Protein AF-A0A0K9UPZ6-F1 (afdb_monomer)

Solvent-accessible surface area (backbone atoms only — not comparable to full-atom values): 10693 Å² total; per-residue (Å²): 141,79,84,79,74,77,71,73,85,56,33,26,38,39,57,69,46,80,40,72,66,91,54,96,87,43,40,81,47,53,69,66,58,51,52,53,36,49,54,32,44,75,71,73,25,47,36,34,51,55,98,86,40,85,43,74,44,66,86,45,74,37,70,28,20,31,46,88,76,58,49,76,48,78,39,48,69,83,54,85,76,55,86,65,43,36,82,62,83,76,78,78,71,54,41,58,54,98,88,48,74,38,77,53,82,72,50,75,61,55,50,16,44,55,52,41,53,51,40,53,54,49,50,54,52,48,52,55,47,54,50,26,61,74,69,73,39,86,80,41,73,55,54,72,65,53,52,54,49,43,56,47,45,43,58,58,26,33,49,59,52,99,88,63,55,43,40,70,68,47,96,64,84,73,72,81,80,100

Mean predicted aligned error: 9.28 Å

Organism: NCBI:txid412614

Nearest PDB structures (foldseek):
  6rez-assembly1_D  TM=4.062E-01  e=3.946E+00  Dokdonia eikasta
  8jd0-assembly1_3  TM=2.405E-01  e=8.643E+00  Homo sapiens

Foldseek 3Di:
DDPPPPPPQWWWFAFQDTDSDDDPRIATDDPVLSVVQVVLVVVVWTWGDDPRDIDTARVDWAWWAQQAPQDIDIDGPPDDDDPRTGSDHADDQFHRDPHDTDHDDDDQQRVQVVLLVVLVVVLVVLVVLLVCVVVVHPPNPDDNVLSVVLNVQSDQQKDADPVRRIHGRDPDRRDRDD

Sequence (178 aa):
MNNSETSLLKFFAFEDALMLEHVEGAIEIAEQQYNDALAAKMSGRQAFVRDGELIIFSGVMVTAWNKLTGQPEEFDEFDVIPEDYTLIEPVGDVVWGEAKWVERIKSPQELAQIEHHWVLSELANVQIELMYHWTDDQRATSTLDAWKLYARQLRDYTTTNEQGTPSIRGESRPVKPI

pLDDT: mean 92.33, std 10.1, range [40.66, 98.38]

Structure (mmCIF, N/CA/C/O backbone):
data_AF-A0A0K9UPZ6-F1
#
_entry.id   AF-A0A0K9UPZ6-F1
#
loop_
_atom_site.group_PDB
_atom_site.id
_atom_site.type_symbol
_atom_site.label_atom_id
_atom_site.label_alt_id
_atom_site.label_comp_id
_atom_site.label_asym_id
_atom_site.label_entity_id
_atom_site.label_seq_id
_atom_site.pdbx_PDB_ins_code
_atom_site.Cartn_x
_atom_site.Cartn_y
_atom_site.Cartn_z
_atom_site.occupancy
_atom_site.B_iso_or_equiv
_atom_site.auth_seq_id
_atom_site.auth_comp_id
_atom_site.auth_asym_id
_atom_site.auth_atom_id
_atom_site.pdbx_PDB_model_num
ATOM 1 N N . MET A 1 1 ? -40.336 5.165 64.053 1.00 43.62 1 MET A N 1
ATOM 2 C CA . MET A 1 1 ? -40.120 4.281 62.892 1.00 43.62 1 MET A CA 1
ATOM 3 C C . MET A 1 1 ? -40.099 5.168 61.670 1.00 43.62 1 MET A C 1
ATOM 5 O O . MET A 1 1 ? -41.087 5.848 61.461 1.00 43.62 1 MET A O 1
ATOM 9 N N . ASN A 1 2 ? -38.964 5.249 60.985 1.00 41.81 2 ASN A N 1
ATOM 10 C CA . ASN A 1 2 ? -38.840 5.683 59.592 1.00 41.81 2 ASN A CA 1
ATOM 11 C C . ASN A 1 2 ? -37.397 5.374 59.188 1.00 41.81 2 ASN A C 1
ATOM 13 O O . ASN A 1 2 ? -36.523 6.233 59.241 1.00 41.81 2 ASN A O 1
ATOM 17 N N . ASN A 1 3 ? -37.145 4.103 58.872 1.00 40.66 3 ASN A N 1
ATOM 18 C CA . ASN A 1 3 ? -36.011 3.756 58.030 1.00 40.66 3 ASN A CA 1
ATOM 19 C C . ASN A 1 3 ? -36.445 4.127 56.615 1.00 40.66 3 ASN A C 1
ATOM 21 O O . ASN A 1 3 ? -37.147 3.365 55.958 1.00 40.66 3 ASN A O 1
ATOM 25 N N . SER A 1 4 ? -36.109 5.338 56.182 1.00 46.97 4 SER A N 1
ATOM 26 C CA . SER A 1 4 ? -36.098 5.664 54.764 1.00 46.97 4 SER A CA 1
ATOM 27 C C . SER A 1 4 ? -34.902 4.935 54.165 1.00 46.97 4 SER A C 1
ATOM 29 O O . SER A 1 4 ? -33.804 5.481 54.091 1.00 46.97 4 SER A O 1
ATOM 31 N N . GLU A 1 5 ? -35.105 3.666 53.815 1.00 50.16 5 GLU A N 1
ATOM 32 C CA . GLU A 1 5 ? -34.269 3.004 52.827 1.00 50.16 5 GLU A CA 1
ATOM 33 C C . GLU A 1 5 ? -34.437 3.804 51.536 1.00 50.16 5 GLU A C 1
ATOM 35 O O . GLU A 1 5 ? -35.425 3.670 50.818 1.00 50.16 5 GLU A O 1
ATOM 40 N N . THR A 1 6 ? -33.503 4.712 51.260 1.00 49.41 6 THR A N 1
ATOM 41 C CA . THR A 1 6 ? -33.248 5.151 49.891 1.00 49.41 6 THR A CA 1
ATOM 42 C C . THR A 1 6 ? -32.829 3.905 49.129 1.00 49.41 6 THR A C 1
ATOM 44 O O . THR A 1 6 ? -31.650 3.559 49.096 1.00 49.41 6 THR A O 1
ATOM 47 N N . SER A 1 7 ? -33.812 3.186 48.586 1.00 55.91 7 SER A N 1
ATOM 48 C CA . SER A 1 7 ? -33.582 2.225 47.519 1.00 55.91 7 SER A CA 1
ATOM 49 C C . SER A 1 7 ? -32.857 3.003 46.435 1.00 55.91 7 SER A C 1
ATOM 51 O O . SER A 1 7 ? -33.456 3.873 45.803 1.00 55.91 7 SER A O 1
ATOM 53 N N . LEU A 1 8 ? -31.556 2.756 46.288 1.00 68.69 8 LEU A N 1
ATOM 54 C CA . LEU A 1 8 ? -30.794 3.253 45.152 1.00 68.69 8 LEU A CA 1
ATOM 55 C C . LEU A 1 8 ? -31.594 2.876 43.906 1.00 68.69 8 LEU A C 1
ATOM 57 O O . LEU A 1 8 ? -31.965 1.709 43.746 1.00 68.69 8 LEU A O 1
ATOM 61 N N . LEU A 1 9 ? -31.958 3.879 43.105 1.00 84.31 9 LEU A N 1
ATOM 62 C CA . LEU A 1 9 ? -32.672 3.644 41.860 1.00 84.31 9 LEU A CA 1
ATOM 63 C C . LEU A 1 9 ? -31.809 2.689 41.031 1.00 84.31 9 LEU A C 1
ATOM 65 O O . LEU A 1 9 ? -30.629 2.960 40.811 1.00 84.31 9 LEU A O 1
ATOM 69 N N . LYS A 1 10 ? -32.377 1.552 40.639 1.00 92.38 10 LYS A N 1
ATOM 70 C CA . LYS A 1 10 ? -31.705 0.606 39.753 1.00 92.38 10 LYS A CA 1
ATOM 71 C C . LYS A 1 10 ? -32.094 0.915 38.319 1.00 92.38 10 LYS A C 1
ATOM 73 O O . LYS A 1 10 ? -33.248 1.245 38.050 1.00 92.38 10 LYS A O 1
ATOM 78 N N . PHE A 1 11 ? -31.131 0.792 37.419 1.00 95.62 11 PHE A N 1
ATOM 79 C CA . PHE A 1 11 ? -31.317 1.035 35.998 1.00 95.62 11 PHE A CA 1
ATOM 80 C C . PHE A 1 11 ? -31.073 -0.261 35.243 1.00 95.62 11 PHE A C 1
ATOM 82 O O . PHE A 1 11 ? -30.166 -1.025 35.577 1.00 95.62 11 PHE A O 1
ATOM 89 N N . PHE A 1 12 ? -31.888 -0.504 34.226 1.00 95.31 12 PHE A N 1
ATOM 90 C CA . PHE A 1 12 ? -31.847 -1.724 33.440 1.00 95.31 12 PHE A CA 1
ATOM 91 C C . PHE A 1 12 ? -31.856 -1.405 31.948 1.00 95.31 12 PHE A C 1
ATOM 93 O O . PHE A 1 12 ? -32.435 -0.40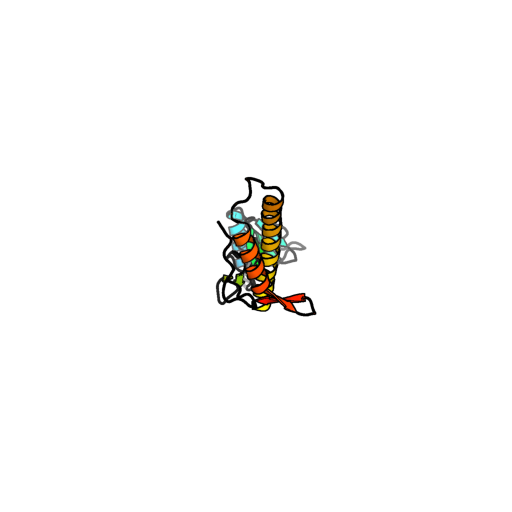3 31.518 1.00 95.31 12 PHE A O 1
ATOM 100 N N . ALA A 1 13 ? -31.243 -2.283 31.161 1.00 96.06 13 ALA A N 1
ATOM 101 C CA . ALA A 1 13 ? -31.364 -2.290 29.711 1.00 96.06 13 ALA A CA 1
ATOM 102 C C . ALA A 1 13 ? -31.814 -3.668 29.223 1.00 96.06 13 ALA A C 1
ATOM 104 O O . ALA A 1 13 ? -31.357 -4.695 29.729 1.00 96.06 13 ALA A O 1
ATOM 105 N N . PHE A 1 14 ? -32.711 -3.689 28.241 1.00 95.00 14 PHE A N 1
ATOM 106 C CA . PHE A 1 14 ? -33.214 -4.913 27.623 1.00 95.00 14 PHE A CA 1
ATOM 107 C C . PHE A 1 14 ? -33.504 -4.662 26.150 1.00 95.00 14 PHE A C 1
ATOM 109 O O . PHE A 1 14 ? -34.248 -3.737 25.838 1.00 95.00 14 PHE A O 1
ATOM 116 N N . GLU A 1 15 ? -32.931 -5.477 25.261 1.00 93.00 15 GLU A N 1
ATOM 117 C CA . GLU A 1 15 ? -32.977 -5.243 23.812 1.00 93.00 15 G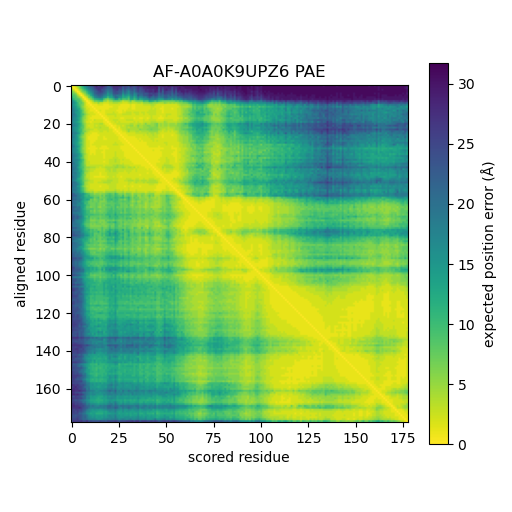LU A CA 1
ATOM 118 C C . GLU A 1 15 ? -32.591 -3.790 23.501 1.00 93.00 15 GLU A C 1
ATOM 120 O O . GLU A 1 15 ? -31.464 -3.405 23.790 1.00 93.00 15 GLU A O 1
ATOM 125 N N . ASP A 1 16 ? -33.488 -2.957 22.980 1.00 92.62 16 ASP A N 1
ATOM 126 C CA . ASP A 1 16 ? -33.258 -1.534 22.731 1.00 92.62 16 ASP A CA 1
ATOM 127 C C . ASP A 1 16 ? -33.907 -0.603 23.777 1.00 92.62 16 ASP A C 1
ATOM 129 O O . ASP A 1 16 ? -33.886 0.617 23.614 1.00 92.62 16 ASP A O 1
ATOM 133 N N . ALA A 1 17 ? -34.479 -1.125 24.860 1.00 93.81 17 ALA A N 1
ATOM 134 C CA . ALA A 1 17 ? -35.169 -0.349 25.886 1.00 93.81 17 ALA A CA 1
ATOM 135 C C . ALA A 1 17 ? -34.266 -0.005 27.085 1.00 93.81 17 ALA A C 1
ATOM 137 O O . ALA A 1 17 ? -33.453 -0.811 27.537 1.00 93.81 17 ALA A O 1
ATOM 138 N N . LEU A 1 18 ? -34.464 1.197 27.637 1.00 95.25 18 LEU A N 1
ATOM 139 C CA . LEU A 1 18 ? -33.902 1.646 28.916 1.00 95.25 18 LEU A CA 1
ATOM 140 C C . LEU A 1 18 ? -35.028 1.697 29.952 1.00 95.25 18 LEU A C 1
ATOM 142 O O . LEU A 1 18 ? -36.094 2.249 29.674 1.00 95.25 18 LEU A O 1
ATOM 146 N N . MET A 1 19 ? -34.820 1.101 31.125 1.00 93.62 19 MET A N 1
ATOM 147 C CA . MET A 1 19 ? -35.893 0.788 32.072 1.00 93.62 19 MET A CA 1
ATOM 148 C C . MET A 1 19 ? -35.478 1.018 33.532 1.00 93.62 19 MET A C 1
ATOM 150 O O . MET A 1 19 ? -34.303 0.939 33.879 1.00 93.62 19 MET A O 1
ATOM 154 N N . LEU A 1 20 ? -36.463 1.279 34.399 1.00 92.62 20 LEU A N 1
ATOM 155 C CA . LEU A 1 20 ? -36.288 1.392 35.859 1.00 92.62 20 LEU A CA 1
ATOM 156 C C . LEU A 1 20 ? -36.798 0.158 36.621 1.00 92.62 20 LEU A C 1
ATOM 158 O O . LEU A 1 20 ? -36.519 -0.010 37.806 1.00 92.62 20 LEU A O 1
ATOM 162 N N . GLU A 1 21 ? -37.552 -0.708 35.945 1.00 89.19 21 GLU A N 1
ATOM 163 C CA . GLU A 1 21 ? -38.058 -1.965 36.489 1.00 89.19 21 GLU A CA 1
ATOM 164 C C . GLU A 1 21 ? -37.299 -3.134 35.861 1.00 89.19 21 GLU A C 1
ATOM 166 O O . GLU A 1 21 ? -37.016 -3.127 34.663 1.00 89.19 21 GLU A O 1
ATOM 171 N N . HIS A 1 22 ? -36.964 -4.140 36.667 1.00 88.88 22 HIS A N 1
ATOM 172 C CA . HIS A 1 22 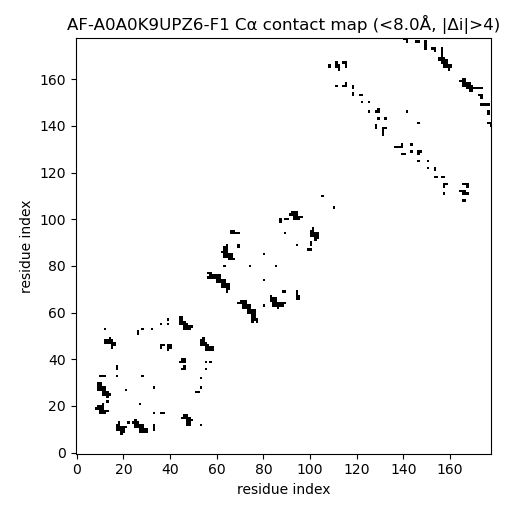? -36.307 -5.346 36.175 1.00 88.88 22 HIS A CA 1
ATOM 173 C C . HIS A 1 22 ? -37.304 -6.227 35.412 1.00 88.88 22 HIS A C 1
ATOM 175 O O . HIS A 1 22 ? -38.360 -6.578 35.943 1.00 88.88 22 HIS A O 1
ATOM 181 N N . VAL A 1 23 ? -36.916 -6.667 34.216 1.00 89.88 23 VAL A N 1
ATOM 182 C CA . VAL A 1 23 ? -37.599 -7.721 33.454 1.00 89.88 23 VAL A CA 1
ATOM 183 C C . VAL A 1 23 ? -36.649 -8.885 33.205 1.00 89.88 23 VAL A C 1
ATOM 185 O O . VAL A 1 23 ? -35.433 -8.713 33.185 1.00 89.88 23 VAL A O 1
ATOM 188 N N . GLU A 1 24 ? -37.202 -10.088 33.057 1.00 89.69 24 GLU A N 1
ATOM 189 C CA . GLU A 1 24 ? -36.408 -11.292 32.807 1.00 89.69 24 GLU A CA 1
ATOM 190 C C . GLU A 1 24 ? -35.573 -11.131 31.527 1.00 89.69 24 GLU A C 1
ATOM 192 O O . GLU A 1 24 ? -36.111 -10.847 30.460 1.00 89.69 24 GLU A O 1
ATOM 197 N N . GLY A 1 25 ? -34.251 -11.280 31.653 1.00 89.00 25 GLY A N 1
ATOM 198 C CA . GLY A 1 25 ? -33.294 -11.079 30.560 1.00 89.00 25 GLY A CA 1
ATOM 199 C C . GLY A 1 25 ? -32.699 -9.669 30.463 1.00 89.00 25 GLY A C 1
ATOM 200 O O . GLY A 1 25 ? -31.780 -9.471 29.671 1.00 89.00 25 GLY A O 1
ATOM 201 N N . ALA A 1 26 ? -33.164 -8.703 31.262 1.00 92.75 26 ALA A N 1
ATOM 202 C CA . ALA A 1 26 ? -32.542 -7.384 31.342 1.00 92.75 26 ALA A CA 1
ATOM 203 C C . ALA A 1 26 ? -31.197 -7.432 32.079 1.00 92.75 26 ALA A C 1
ATOM 205 O O . ALA A 1 26 ? -31.015 -8.199 33.027 1.00 92.75 26 ALA A O 1
ATOM 206 N N . ILE A 1 27 ? -30.277 -6.554 31.685 1.00 95.50 27 ILE A N 1
ATOM 207 C CA . ILE A 1 27 ? -29.015 -6.333 32.395 1.00 95.50 27 ILE A CA 1
ATOM 208 C C . ILE A 1 27 ? -29.147 -5.124 33.322 1.00 95.50 27 ILE A C 1
ATOM 210 O O . ILE A 1 27 ? -29.744 -4.114 32.949 1.00 95.50 27 ILE A O 1
ATOM 214 N N . GLU A 1 28 ? -28.605 -5.220 34.537 1.00 95.38 28 GLU A N 1
ATOM 215 C CA . GLU A 1 28 ? -28.460 -4.067 35.434 1.00 95.38 28 GLU A CA 1
ATOM 216 C C . GLU A 1 28 ? -27.285 -3.213 34.944 1.00 95.38 28 GLU A C 1
ATOM 218 O O . GLU A 1 28 ? -26.195 -3.728 34.698 1.00 95.38 28 GLU A O 1
ATOM 223 N N . ILE A 1 29 ? -27.515 -1.912 34.786 1.00 94.62 29 ILE A N 1
ATOM 224 C CA . ILE A 1 29 ? -26.529 -0.946 34.294 1.00 94.62 29 ILE A CA 1
ATOM 225 C C . ILE A 1 29 ? -26.340 0.179 35.310 1.00 94.62 29 ILE A C 1
ATOM 227 O O . ILE A 1 29 ? -27.209 0.455 36.139 1.00 94.62 29 ILE A O 1
ATOM 231 N N . ALA A 1 30 ? -25.198 0.858 35.247 1.00 94.25 30 ALA A N 1
ATOM 232 C CA . ALA A 1 30 ? -24.959 2.032 36.075 1.00 94.25 30 ALA A CA 1
ATOM 233 C C . ALA A 1 30 ? -25.833 3.220 35.631 1.00 94.25 30 ALA A C 1
ATOM 235 O O . ALA A 1 30 ? -26.146 3.372 34.450 1.00 94.25 30 ALA A O 1
ATOM 236 N N . GLU A 1 31 ? -26.145 4.128 36.560 1.00 93.81 31 GLU A N 1
ATOM 237 C CA . GLU A 1 31 ? -26.862 5.382 36.268 1.00 93.81 31 GLU A CA 1
ATOM 238 C C . GLU A 1 31 ? -26.195 6.184 35.139 1.00 93.81 31 GLU A C 1
ATOM 240 O O . GLU A 1 31 ? -26.870 6.719 34.261 1.00 93.81 31 GLU A O 1
ATOM 245 N N . GLN A 1 32 ? -24.859 6.219 35.121 1.00 92.81 32 GLN A N 1
ATOM 246 C CA . GLN A 1 32 ? -24.099 6.887 34.065 1.00 92.81 32 GLN A CA 1
ATOM 247 C C . GLN A 1 32 ? -24.374 6.263 32.688 1.00 92.81 32 GLN A C 1
ATOM 249 O O . GLN A 1 32 ? -24.704 6.984 31.754 1.00 92.81 32 GLN A O 1
ATOM 254 N N . GLN A 1 33 ? -24.338 4.930 32.581 1.00 93.12 33 GLN A N 1
ATOM 255 C CA . GLN A 1 33 ? -24.628 4.213 31.333 1.00 93.12 33 GLN A CA 1
ATOM 256 C C . GLN A 1 33 ? -26.065 4.458 30.857 1.00 93.12 33 GLN A C 1
ATOM 258 O O . GLN A 1 33 ? -26.300 4.645 29.664 1.00 93.12 33 GLN A O 1
ATOM 263 N N . TYR A 1 34 ? -27.023 4.503 31.788 1.00 94.94 34 TYR A N 1
ATOM 264 C CA . TYR A 1 34 ? -28.413 4.835 31.481 1.00 94.94 34 TYR A CA 1
ATOM 265 C C . TYR A 1 34 ? -28.536 6.248 30.899 1.00 94.94 34 TYR A C 1
ATOM 267 O O . TYR A 1 34 ? -29.162 6.440 29.856 1.00 94.94 34 TYR A O 1
ATOM 275 N N . ASN A 1 35 ? -27.914 7.236 31.547 1.00 94.56 35 ASN A N 1
ATOM 276 C CA . ASN A 1 35 ? -27.951 8.628 31.103 1.00 94.56 35 ASN A CA 1
ATOM 277 C C . ASN A 1 35 ? -27.250 8.822 29.751 1.00 94.56 35 ASN A C 1
ATOM 279 O O . ASN A 1 35 ? -27.782 9.524 28.889 1.00 94.56 35 ASN A O 1
ATOM 283 N N . ASP A 1 36 ? -26.111 8.163 29.531 1.00 92.50 36 ASP A N 1
ATOM 284 C CA . ASP A 1 36 ? -25.372 8.219 28.267 1.00 92.50 36 ASP A CA 1
ATOM 285 C C . ASP A 1 36 ? -26.181 7.603 27.117 1.00 92.50 36 ASP A C 1
ATOM 287 O O . ASP A 1 36 ? -26.303 8.204 26.045 1.00 92.50 36 ASP A O 1
ATOM 291 N N . ALA A 1 37 ? -26.814 6.450 27.348 1.00 93.12 37 ALA A N 1
ATOM 292 C CA . ALA A 1 37 ? -27.671 5.798 26.361 1.00 93.12 37 ALA A CA 1
ATOM 293 C C . ALA A 1 37 ? -28.952 6.596 26.078 1.00 93.12 37 ALA A C 1
ATOM 295 O O . ALA A 1 37 ? -29.397 6.678 24.929 1.00 93.12 37 ALA A O 1
ATOM 296 N N . LEU A 1 38 ? -29.534 7.236 27.096 1.00 94.38 38 LEU A N 1
ATOM 297 C CA . LEU A 1 38 ? -30.683 8.120 26.923 1.00 94.38 38 LEU A CA 1
ATOM 298 C C . LEU A 1 38 ? -30.304 9.350 26.087 1.00 94.38 38 LEU A C 1
ATOM 300 O O . LEU A 1 38 ? -31.009 9.690 25.136 1.00 94.38 38 LEU A O 1
ATOM 304 N N . ALA A 1 39 ? -29.172 9.989 26.389 1.00 92.56 39 ALA A N 1
ATOM 305 C CA . ALA A 1 39 ? -28.644 1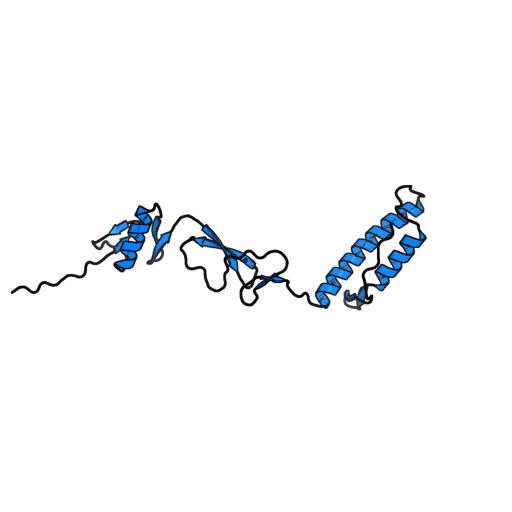1.104 25.606 1.00 92.56 39 ALA A CA 1
ATOM 306 C C . ALA A 1 39 ? -28.327 10.694 24.157 1.00 92.56 39 ALA A C 1
ATOM 308 O O . ALA A 1 39 ? -28.603 11.446 23.216 1.00 92.56 39 ALA A O 1
ATOM 309 N N . ALA A 1 40 ? -27.807 9.483 23.950 1.00 90.44 40 ALA A N 1
ATOM 310 C CA . ALA A 1 40 ? -27.598 8.916 22.623 1.00 90.44 40 ALA A CA 1
ATOM 311 C C . ALA A 1 40 ? -28.914 8.770 21.846 1.00 90.44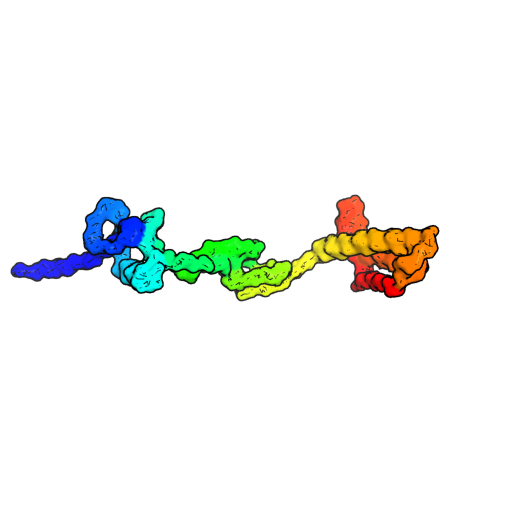 40 ALA A C 1
ATOM 313 O O . ALA A 1 40 ? -29.040 9.312 20.748 1.00 90.44 40 ALA A O 1
ATOM 314 N N . LYS A 1 41 ? -29.936 8.154 22.445 1.00 91.38 41 LYS A N 1
ATOM 315 C CA . LYS A 1 41 ? -31.265 8.036 21.828 1.00 91.38 41 LYS A CA 1
ATOM 316 C C . LYS A 1 41 ? -31.890 9.398 21.512 1.00 91.38 41 LYS A C 1
ATOM 318 O O . LYS A 1 41 ? -32.439 9.583 20.429 1.00 91.38 41 LYS A O 1
ATOM 323 N N . MET A 1 42 ? -31.754 10.382 22.405 1.00 91.38 42 MET A N 1
ATOM 324 C CA . MET A 1 42 ? -32.232 11.755 22.167 1.00 91.38 42 MET A CA 1
ATOM 325 C C . MET A 1 42 ? -31.492 12.473 21.028 1.00 91.38 42 MET A C 1
ATOM 327 O O . MET A 1 42 ? -32.064 13.358 20.397 1.00 91.38 42 MET A O 1
ATOM 331 N N . SER A 1 43 ? -30.244 12.092 20.743 1.00 88.38 43 SER A N 1
ATOM 332 C CA . SER A 1 43 ? -29.459 12.596 19.604 1.00 88.38 43 SER A CA 1
ATOM 333 C C . SER A 1 43 ? -29.674 11.795 18.311 1.00 88.38 43 SER A C 1
ATOM 335 O O . SER A 1 43 ? -29.000 12.053 17.319 1.00 88.38 43 SER A O 1
ATOM 337 N N . GLY A 1 44 ? -30.627 10.854 18.293 1.00 86.44 44 GLY A N 1
ATOM 338 C CA . GLY A 1 44 ? -30.949 10.029 17.123 1.00 86.44 44 GLY A CA 1
ATOM 339 C C . GLY A 1 44 ? -30.050 8.804 16.939 1.00 86.44 44 GLY A C 1
ATOM 340 O O . GLY A 1 44 ? -30.178 8.114 15.931 1.00 86.44 44 GLY A O 1
ATOM 341 N N . ARG A 1 45 ? -29.167 8.517 17.903 1.00 88.75 45 ARG A N 1
ATOM 342 C CA . ARG A 1 45 ? -28.314 7.322 17.921 1.00 88.75 45 ARG A CA 1
ATOM 343 C C . ARG A 1 45 ? -29.064 6.120 18.500 1.00 88.75 45 ARG A C 1
ATOM 345 O O . ARG A 1 45 ? -30.099 6.262 19.154 1.00 88.75 45 ARG A O 1
ATOM 352 N N . GLN A 1 46 ? -28.538 4.924 18.272 1.00 89.75 46 GLN A N 1
ATOM 353 C CA . GLN A 1 46 ? -29.094 3.686 18.808 1.00 89.75 46 GLN A CA 1
ATOM 354 C C . GLN A 1 46 ? -28.400 3.321 20.122 1.00 89.75 46 GLN A C 1
ATOM 356 O O . GLN A 1 46 ? -27.211 3.556 20.301 1.00 89.75 46 GLN A O 1
ATOM 361 N N . ALA A 1 47 ? -29.148 2.740 21.054 1.00 92.75 47 ALA A N 1
ATOM 362 C CA . ALA A 1 47 ? -28.574 2.101 22.229 1.00 92.75 47 ALA A CA 1
ATOM 363 C C . ALA A 1 47 ? -29.340 0.807 22.493 1.00 92.75 47 ALA A C 1
ATOM 365 O O . ALA A 1 47 ? -30.575 0.839 22.517 1.00 92.75 47 ALA A O 1
ATOM 366 N N . PHE A 1 48 ? -28.614 -0.302 22.616 1.00 92.56 48 PHE A N 1
ATOM 367 C CA . PHE A 1 48 ? -29.175 -1.645 22.735 1.00 92.56 48 PHE A CA 1
ATOM 368 C C . PHE A 1 48 ? -28.217 -2.603 23.448 1.00 92.56 48 PHE A C 1
ATOM 370 O O . PHE A 1 48 ? -27.020 -2.352 23.533 1.00 92.56 48 PHE A O 1
ATOM 377 N N . VAL A 1 49 ? -28.740 -3.714 23.953 1.00 92.19 49 VAL A N 1
ATOM 378 C CA . VAL A 1 49 ? -27.968 -4.769 24.608 1.00 92.19 49 VAL A CA 1
ATOM 379 C C . VAL A 1 49 ? -27.507 -5.793 23.574 1.00 92.19 49 VAL A C 1
ATOM 381 O O . VAL A 1 49 ? -28.326 -6.355 22.846 1.00 92.19 49 VAL A O 1
ATOM 384 N N . ARG A 1 50 ? -26.203 -6.076 23.529 1.00 89.88 50 ARG A N 1
ATOM 385 C CA . ARG A 1 50 ? -25.610 -7.162 22.734 1.00 89.88 50 ARG A CA 1
ATOM 386 C C . ARG A 1 50 ? -24.611 -7.916 23.598 1.00 89.88 50 ARG A C 1
ATOM 388 O O . ARG A 1 50 ? -23.830 -7.295 24.304 1.00 89.88 50 ARG A O 1
ATOM 395 N N . ASP A 1 51 ? -24.672 -9.245 23.575 1.00 89.19 51 ASP A N 1
ATOM 396 C CA . ASP A 1 51 ? -23.771 -10.122 24.340 1.00 89.19 51 ASP A CA 1
ATOM 397 C C . ASP A 1 51 ? -23.704 -9.811 25.853 1.00 89.19 51 ASP A C 1
ATOM 399 O O . ASP A 1 51 ? -22.701 -10.063 26.513 1.00 89.19 51 ASP A O 1
ATOM 403 N N . GLY A 1 52 ? -24.802 -9.294 26.421 1.00 90.00 52 GLY A N 1
ATOM 404 C CA . GLY A 1 52 ? -24.894 -8.933 27.841 1.00 90.00 52 GLY A CA 1
ATOM 405 C C . GLY A 1 52 ? -24.339 -7.549 28.193 1.00 90.00 52 GLY A C 1
ATOM 406 O O . GLY A 1 52 ? -24.278 -7.214 29.374 1.00 90.00 52 GLY A O 1
ATOM 407 N N . GLU A 1 53 ? -23.981 -6.733 27.201 1.00 90.69 53 GLU A N 1
ATOM 408 C CA . GLU A 1 53 ? -23.447 -5.383 27.390 1.00 90.69 53 GLU A CA 1
ATOM 409 C C . GLU A 1 53 ? -24.322 -4.331 26.700 1.00 90.69 53 GLU A C 1
ATOM 411 O O . GLU A 1 53 ? -24.883 -4.569 25.630 1.00 90.69 53 GLU A O 1
ATOM 416 N N . LEU A 1 54 ? -24.443 -3.150 27.316 1.00 92.31 54 LEU A N 1
ATOM 417 C CA . LEU A 1 54 ? -25.108 -2.001 26.705 1.00 92.31 54 LEU A CA 1
ATOM 418 C C . LEU A 1 54 ? -24.169 -1.351 25.684 1.00 92.31 54 LEU A C 1
ATOM 420 O O . LEU A 1 54 ? -23.140 -0.791 26.052 1.00 92.31 54 LEU A O 1
ATOM 424 N N . ILE A 1 55 ? -24.574 -1.377 24.420 1.00 89.19 55 ILE A N 1
ATOM 425 C CA . ILE A 1 55 ? -23.884 -0.755 23.295 1.00 89.19 55 ILE A CA 1
ATOM 426 C C . ILE A 1 55 ? -24.598 0.545 22.933 1.00 89.19 55 ILE A C 1
ATOM 428 O O . ILE A 1 55 ? -25.822 0.568 22.789 1.00 89.19 55 ILE A O 1
ATOM 432 N N . ILE A 1 56 ? -23.836 1.625 22.760 1.00 90.06 56 ILE A N 1
ATOM 433 C CA . ILE A 1 56 ? -24.312 2.882 22.178 1.00 90.06 56 ILE A CA 1
ATOM 434 C C . ILE A 1 56 ? -23.709 2.981 20.782 1.00 90.06 56 ILE A C 1
ATOM 436 O O . ILE A 1 56 ? -22.506 3.145 20.643 1.00 90.06 56 ILE A O 1
ATOM 440 N N . PHE A 1 57 ? -24.552 2.887 19.764 1.00 86.25 57 PHE A N 1
ATOM 441 C CA . PHE A 1 57 ? -24.154 2.847 18.365 1.00 86.25 57 PHE A CA 1
ATOM 442 C C . PHE A 1 57 ? -24.603 4.126 17.663 1.00 86.25 57 PHE A C 1
ATOM 444 O O . PHE A 1 57 ? -25.790 4.473 17.673 1.00 86.25 57 PHE A O 1
ATOM 451 N N . SER A 1 58 ? -23.672 4.854 17.057 1.00 83.25 58 SER A N 1
ATOM 452 C CA . SER A 1 58 ? -23.988 6.073 16.316 1.00 83.25 58 SER A CA 1
ATOM 453 C C . SER A 1 58 ? -24.534 5.811 14.923 1.00 83.25 58 SER A C 1
ATOM 455 O O . SER A 1 58 ? -25.278 6.644 14.405 1.00 83.25 58 SER A O 1
ATOM 457 N N . GLY A 1 59 ? -24.193 4.664 14.328 1.00 80.56 59 GLY A N 1
ATOM 458 C CA . GLY A 1 59 ? -24.491 4.382 12.924 1.00 80.56 59 GLY A CA 1
ATOM 459 C C . GLY A 1 59 ? -23.538 5.063 11.946 1.00 80.56 59 GLY A C 1
ATOM 460 O O . GLY A 1 59 ? -23.697 4.888 10.737 1.00 80.56 59 GLY A O 1
ATOM 461 N N . VAL A 1 60 ? -22.555 5.813 12.450 1.00 85.25 60 VAL A N 1
ATOM 462 C CA . VAL A 1 60 ? -21.459 6.372 11.665 1.00 85.25 60 VAL A CA 1
ATOM 463 C C . VAL A 1 60 ? -20.235 5.504 11.911 1.00 85.25 60 VAL A C 1
ATOM 465 O O . VAL A 1 60 ? -19.770 5.375 13.040 1.00 85.25 60 VAL A O 1
ATOM 468 N N . MET A 1 61 ? -19.731 4.899 10.840 1.00 91.56 61 MET A N 1
ATOM 469 C CA . MET A 1 61 ? -18.517 4.094 10.892 1.00 91.56 61 MET A CA 1
ATOM 470 C C . MET A 1 61 ? -17.310 4.959 10.537 1.00 91.56 61 MET A C 1
ATOM 472 O O . MET A 1 61 ? -17.381 5.799 9.633 1.00 91.56 61 MET A O 1
ATOM 476 N N . VAL A 1 62 ? -16.209 4.741 11.244 1.00 94.06 62 VAL A N 1
ATOM 477 C CA . VAL A 1 62 ? -14.900 5.309 10.942 1.00 94.06 62 VAL A CA 1
ATOM 478 C C . VAL A 1 62 ? -13.937 4.189 10.574 1.00 94.06 62 VAL A C 1
ATOM 480 O O . VAL A 1 62 ? -13.840 3.171 11.261 1.00 94.06 62 VAL A O 1
ATOM 483 N N . THR A 1 63 ? -13.179 4.404 9.504 1.00 97.19 63 THR A N 1
ATOM 484 C CA . THR A 1 63 ? -12.087 3.512 9.131 1.00 97.19 63 THR A CA 1
ATOM 485 C C . THR A 1 63 ? -10.868 3.821 9.994 1.00 97.19 63 THR A C 1
ATOM 487 O O . THR A 1 63 ? -10.388 4.957 10.025 1.00 97.19 63 THR A O 1
ATOM 490 N N . ALA A 1 64 ? -10.338 2.808 10.669 1.00 97.81 64 ALA A N 1
ATOM 491 C CA . ALA A 1 64 ? -9.036 2.858 11.316 1.00 97.81 64 ALA A CA 1
ATOM 492 C C . ALA A 1 64 ? -8.096 1.835 10.667 1.00 97.81 64 ALA A C 1
ATOM 494 O O . ALA A 1 64 ? -8.522 0.812 10.140 1.00 97.81 64 ALA A O 1
ATOM 495 N N . TRP A 1 65 ? -6.796 2.097 10.712 1.00 98.12 65 TRP A N 1
ATOM 496 C CA . TRP A 1 65 ? -5.780 1.275 10.067 1.00 98.12 65 TRP A CA 1
ATOM 497 C C . TRP A 1 65 ? -4.901 0.600 11.104 1.00 98.12 65 TRP A C 1
ATOM 499 O O . TRP A 1 65 ? -4.367 1.245 12.009 1.00 98.12 65 TRP A O 1
ATOM 509 N N . ASN A 1 66 ? -4.725 -0.705 10.946 1.00 98.00 66 ASN A N 1
ATOM 510 C CA . ASN A 1 66 ? -3.870 -1.509 11.800 1.00 98.00 66 ASN A CA 1
ATOM 511 C C . ASN A 1 66 ? -2.404 -1.059 11.658 1.00 98.00 66 ASN A C 1
ATOM 513 O O . ASN A 1 66 ? -1.835 -1.119 10.568 1.00 98.00 66 ASN A O 1
ATOM 517 N N . LYS A 1 67 ? -1.762 -0.645 12.754 1.00 97.88 67 LYS A N 1
ATOM 518 C CA . LYS A 1 67 ? -0.393 -0.091 12.768 1.00 97.88 67 LYS A CA 1
ATOM 519 C C . LYS A 1 67 ? 0.670 -1.075 12.262 1.00 97.88 67 LYS A C 1
ATOM 521 O O . LYS A 1 67 ? 1.702 -0.653 11.748 1.00 97.88 67 LYS A O 1
ATOM 526 N N . LEU A 1 68 ? 0.435 -2.382 12.385 1.00 96.31 68 LEU A N 1
ATOM 527 C CA . LEU A 1 68 ? 1.379 -3.412 11.948 1.00 96.31 68 LEU A CA 1
ATOM 528 C C . LEU A 1 68 ? 1.266 -3.714 10.448 1.00 96.31 68 LEU A C 1
ATOM 530 O O . LEU A 1 68 ? 2.277 -3.931 9.785 1.00 96.31 68 LEU A O 1
ATOM 534 N N . THR A 1 69 ? 0.043 -3.769 9.923 1.00 95.88 69 THR A N 1
ATOM 535 C CA . THR A 1 69 ? -0.229 -4.292 8.571 1.00 95.88 69 THR A CA 1
ATOM 536 C C . THR A 1 69 ? -0.711 -3.241 7.578 1.00 95.88 69 THR A C 1
ATOM 538 O O . THR A 1 69 ? -0.694 -3.494 6.376 1.00 95.88 69 THR A O 1
ATOM 541 N N . GLY A 1 70 ? -1.175 -2.087 8.059 1.00 96.00 70 GLY A N 1
ATOM 542 C CA . GLY A 1 70 ? -1.836 -1.057 7.258 1.00 96.00 70 GLY A CA 1
ATOM 543 C C . GLY A 1 70 ? -3.238 -1.442 6.772 1.00 96.00 70 GLY A C 1
ATOM 544 O O . GLY A 1 70 ? -3.842 -0.678 6.024 1.00 96.00 70 GLY A O 1
ATOM 545 N N . GLN A 1 71 ? -3.764 -2.610 7.162 1.00 97.12 71 GLN A N 1
ATOM 546 C CA . GLN A 1 71 ? -5.100 -3.044 6.753 1.00 97.12 71 GLN A CA 1
ATOM 547 C C . GLN A 1 71 ? -6.183 -2.208 7.455 1.00 97.12 71 GLN A C 1
ATOM 549 O O . GLN A 1 71 ? -6.045 -1.940 8.654 1.00 97.12 71 GLN A O 1
ATOM 554 N N . PRO A 1 72 ? -7.233 -1.790 6.728 1.00 97.75 72 PRO A N 1
ATOM 555 C CA . PRO A 1 72 ? -8.339 -1.036 7.297 1.00 97.75 72 PRO A CA 1
ATOM 556 C C . PRO A 1 72 ? -9.310 -1.944 8.060 1.00 97.75 72 PRO A C 1
ATOM 558 O O . PRO A 1 72 ? -9.519 -3.100 7.692 1.00 97.75 72 PRO A O 1
ATOM 561 N N . GLU A 1 73 ? -9.951 -1.382 9.077 1.00 97.38 73 GLU A N 1
ATOM 562 C CA . GLU A 1 73 ? -11.076 -1.964 9.803 1.00 97.38 73 GLU A CA 1
ATOM 563 C C . GLU A 1 73 ? -12.053 -0.856 10.218 1.00 97.38 73 GLU A C 1
ATOM 565 O O . GLU A 1 73 ? -11.656 0.293 10.416 1.00 97.38 73 GLU A O 1
ATOM 570 N N . GLU A 1 74 ? -13.337 -1.196 10.304 1.00 95.94 74 GLU A N 1
ATOM 571 C CA . GLU A 1 74 ? -14.416 -0.251 10.593 1.00 95.94 74 GLU A CA 1
ATOM 572 C C . GLU A 1 74 ? -14.812 -0.319 12.069 1.00 95.94 74 GLU A C 1
ATOM 574 O O . GLU A 1 74 ? -15.083 -1.398 12.597 1.00 95.94 74 GLU A O 1
ATOM 579 N N . PHE A 1 75 ? -14.912 0.844 12.704 1.00 92.50 75 PHE A N 1
ATOM 580 C CA . PHE A 1 75 ? -15.338 1.016 14.093 1.00 92.50 75 PHE A CA 1
ATOM 581 C C . PHE A 1 75 ? -16.497 2.011 14.150 1.00 92.50 75 PHE A C 1
ATOM 583 O O . PHE A 1 75 ? -16.595 2.870 13.275 1.00 92.50 75 PHE A O 1
ATOM 590 N N . ASP A 1 76 ? -17.381 1.929 15.148 1.00 90.88 76 ASP A N 1
ATOM 591 C CA . ASP A 1 76 ? -18.320 3.036 15.372 1.00 90.88 76 ASP A CA 1
ATOM 592 C C . ASP A 1 76 ? -17.533 4.301 15.759 1.00 90.88 76 ASP A C 1
ATOM 594 O O . ASP A 1 76 ? -16.540 4.224 16.480 1.00 90.88 76 ASP A O 1
ATOM 598 N N . GLU A 1 77 ? -17.973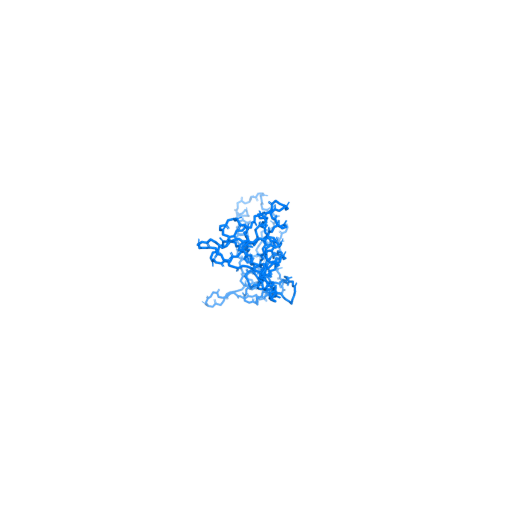 5.471 15.294 1.00 85.44 77 GLU A N 1
ATOM 599 C CA . GLU A 1 77 ? -17.358 6.777 15.582 1.00 85.44 77 GLU A CA 1
ATOM 600 C C . GLU A 1 77 ? -17.084 7.018 17.076 1.00 85.44 77 GLU A C 1
ATOM 602 O O . GLU A 1 77 ? -16.120 7.706 17.425 1.00 85.44 77 GLU A O 1
ATOM 607 N N . PHE A 1 78 ? -17.935 6.482 17.954 1.00 80.19 78 PHE A N 1
ATOM 608 C CA . PHE A 1 78 ? -17.834 6.682 19.400 1.00 80.19 78 PHE A CA 1
ATOM 609 C C . PHE A 1 78 ? -17.211 5.497 20.138 1.00 80.19 78 PHE A C 1
ATOM 611 O O . PHE A 1 78 ? -17.027 5.584 21.357 1.00 80.19 78 PHE A O 1
ATOM 618 N N . ASP A 1 79 ? -16.873 4.420 19.430 1.00 84.81 79 ASP A N 1
ATOM 619 C CA . ASP A 1 79 ? -16.157 3.300 20.021 1.00 84.81 79 ASP A CA 1
ATOM 620 C C . ASP A 1 79 ? -14.709 3.688 20.332 1.00 84.81 79 ASP A C 1
ATOM 622 O O . ASP A 1 79 ? -14.069 4.519 19.678 1.00 84.81 79 ASP A O 1
ATOM 626 N N . VAL A 1 80 ? -14.158 3.045 21.360 1.00 87.50 80 VAL A N 1
ATOM 627 C CA . VAL A 1 80 ? -12.737 3.176 21.674 1.00 87.50 80 VAL A CA 1
ATOM 628 C C . VAL A 1 80 ? -11.941 2.448 20.595 1.00 87.50 80 VAL A C 1
ATOM 630 O O . VAL A 1 80 ? -11.916 1.218 20.558 1.00 87.50 80 VAL A O 1
ATOM 633 N N . ILE A 1 81 ? -11.255 3.210 19.742 1.00 92.31 81 ILE A N 1
ATOM 634 C CA . ILE A 1 81 ? -10.326 2.653 18.755 1.00 92.31 81 ILE A CA 1
ATOM 635 C C . ILE A 1 81 ? -9.189 1.929 19.496 1.00 92.31 81 ILE A C 1
ATOM 637 O O . ILE A 1 81 ? -8.523 2.556 20.330 1.00 92.31 81 ILE A O 1
ATOM 641 N N . PRO A 1 82 ? -8.940 0.632 19.219 1.00 95.12 82 PRO A N 1
ATOM 642 C CA . PRO A 1 82 ? -7.885 -0.111 19.895 1.00 95.12 82 PRO A CA 1
ATOM 643 C C . PRO A 1 82 ? -6.509 0.524 19.677 1.00 95.12 82 PRO A C 1
ATOM 645 O O . PRO A 1 82 ? -6.232 1.100 18.625 1.00 95.12 82 PRO A O 1
ATOM 648 N N . GLU A 1 83 ? -5.610 0.371 20.652 1.00 95.88 83 GLU A N 1
ATOM 649 C CA . GLU A 1 83 ? -4.276 0.981 20.596 1.00 95.88 83 GLU A CA 1
ATOM 650 C C . GLU A 1 83 ? -3.466 0.521 19.377 1.00 95.88 83 GLU A C 1
ATOM 652 O O . GLU A 1 83 ? -2.667 1.291 18.853 1.00 95.88 83 GLU A O 1
ATOM 657 N N . ASP A 1 84 ? -3.704 -0.681 18.858 1.00 97.19 84 ASP A N 1
ATOM 658 C CA . ASP A 1 84 ? -3.021 -1.203 17.668 1.00 97.19 84 ASP A CA 1
ATOM 659 C C . ASP A 1 84 ? -3.496 -0.564 16.350 1.00 97.19 84 ASP A C 1
ATOM 661 O O . ASP A 1 84 ? -2.964 -0.875 15.283 1.00 97.19 84 ASP A O 1
ATOM 665 N N . TYR A 1 85 ? -4.463 0.355 16.410 1.00 97.75 85 TYR A N 1
ATOM 666 C CA . TYR A 1 85 ? -5.041 1.045 15.263 1.00 97.75 85 TYR A CA 1
ATOM 667 C C . TYR A 1 85 ? -4.791 2.553 15.324 1.00 97.75 85 TYR A C 1
ATOM 669 O O . TYR A 1 85 ? -4.495 3.149 16.363 1.00 97.75 85 TYR A O 1
ATOM 677 N N . THR A 1 86 ? -4.864 3.192 14.163 1.00 97.19 86 THR A N 1
ATOM 678 C CA . THR A 1 86 ? -4.770 4.643 14.005 1.00 97.19 86 THR A CA 1
ATOM 679 C C . THR A 1 86 ? -5.857 5.138 13.061 1.00 97.19 86 THR A C 1
ATOM 681 O O . THR A 1 86 ? -6.261 4.407 12.169 1.00 97.19 86 THR A O 1
ATOM 684 N N . LEU A 1 87 ? -6.295 6.387 13.209 1.00 96.56 87 LEU A N 1
ATOM 685 C CA . LEU A 1 87 ? -7.180 7.062 12.247 1.00 96.56 87 LEU A CA 1
ATOM 686 C C . LEU A 1 87 ? -6.396 7.781 11.134 1.00 96.56 87 LEU A C 1
ATOM 688 O O . LEU A 1 87 ? -6.942 8.613 10.414 1.00 96.56 87 LEU A O 1
ATOM 692 N N . ILE A 1 88 ? -5.096 7.512 11.012 1.00 97.12 88 ILE A N 1
ATOM 693 C CA . ILE A 1 88 ? -4.264 8.050 9.937 1.00 97.12 88 ILE A CA 1
ATOM 694 C C . ILE A 1 88 ? -4.158 6.987 8.843 1.00 97.12 88 ILE A C 1
ATOM 696 O O . ILE A 1 88 ? -3.691 5.883 9.111 1.00 97.12 88 ILE A O 1
ATOM 700 N N . GLU A 1 89 ? -4.529 7.325 7.612 1.00 97.25 89 GLU A N 1
ATOM 701 C CA . GLU A 1 89 ? -4.416 6.424 6.461 1.00 97.25 89 GLU A CA 1
ATOM 702 C C . GLU A 1 89 ? -2.942 6.187 6.061 1.00 97.25 89 GLU A C 1
ATOM 704 O O . GLU A 1 89 ? -2.165 7.149 5.979 1.00 97.25 89 GLU A O 1
ATOM 709 N N . PRO A 1 90 ? -2.520 4.935 5.796 1.00 97.38 90 PRO A N 1
ATOM 710 C CA . PRO A 1 90 ? -1.213 4.643 5.224 1.00 97.38 90 PRO A CA 1
ATOM 711 C C . PRO A 1 90 ? -1.183 5.030 3.741 1.00 97.38 90 PRO A C 1
ATOM 713 O O . PRO A 1 90 ? -1.883 4.449 2.915 1.00 97.38 90 PRO A O 1
ATOM 716 N N . VAL A 1 91 ? -0.322 5.984 3.381 1.00 95.50 91 VAL A N 1
ATOM 717 C CA . VAL A 1 91 ? -0.140 6.418 1.988 1.00 95.50 91 VAL A CA 1
ATOM 718 C C . VAL A 1 91 ? 1.202 5.921 1.455 1.00 95.50 91 VAL A C 1
ATOM 720 O O . VAL A 1 91 ? 2.259 6.392 1.873 1.00 95.50 91 VAL A O 1
ATOM 723 N N . GLY A 1 92 ? 1.156 5.002 0.488 1.00 93.75 92 GLY A N 1
ATOM 724 C CA . GLY A 1 92 ? 2.342 4.420 -0.147 1.00 93.75 92 GLY A CA 1
ATOM 725 C C . GLY A 1 92 ? 2.903 3.204 0.597 1.00 93.75 92 GLY A C 1
ATOM 726 O O . GLY A 1 92 ? 2.192 2.513 1.319 1.00 93.75 92 GLY A O 1
ATOM 727 N N . ASP A 1 93 ? 4.187 2.917 0.383 1.00 94.06 93 ASP A N 1
ATOM 728 C CA . ASP A 1 93 ? 4.897 1.811 1.037 1.00 94.06 93 ASP A CA 1
ATOM 729 C C . ASP A 1 93 ? 5.476 2.282 2.380 1.00 94.06 93 ASP A C 1
ATOM 731 O O . ASP A 1 93 ? 6.592 2.807 2.447 1.00 94.06 93 ASP A O 1
ATOM 735 N N . VAL A 1 94 ? 4.674 2.155 3.439 1.00 97.06 94 VAL A N 1
ATOM 736 C CA . VAL A 1 94 ? 4.939 2.732 4.763 1.00 97.06 94 VAL A CA 1
ATOM 737 C C . VAL A 1 94 ? 4.845 1.701 5.883 1.00 97.06 94 VAL A C 1
ATOM 739 O O . VAL A 1 94 ? 4.189 0.671 5.762 1.00 97.06 94 VAL A O 1
ATOM 742 N N . VAL A 1 95 ? 5.492 2.010 7.003 1.00 96.50 95 VAL A N 1
ATOM 743 C CA . VAL A 1 95 ? 5.372 1.287 8.274 1.00 96.50 95 VAL A CA 1
ATOM 744 C C . VAL A 1 95 ? 5.034 2.268 9.391 1.00 96.50 95 VAL A C 1
ATOM 746 O O . VAL A 1 95 ? 5.354 3.456 9.295 1.00 96.50 95 VAL A O 1
ATOM 749 N N . TRP A 1 96 ? 4.366 1.802 10.446 1.00 97.44 96 TRP A N 1
ATOM 750 C CA . TRP A 1 96 ? 4.063 2.657 11.590 1.00 97.44 96 TRP A CA 1
ATOM 751 C C . TRP A 1 96 ? 5.329 2.911 12.418 1.00 97.44 96 TRP A C 1
ATOM 753 O O . TRP A 1 96 ? 5.967 1.977 12.901 1.00 97.44 96 TRP A O 1
ATOM 763 N N . GLY A 1 97 ? 5.712 4.183 12.546 1.00 94.44 97 GLY A N 1
ATOM 764 C CA . GLY A 1 97 ? 6.789 4.644 13.423 1.00 94.44 97 GLY A CA 1
ATOM 765 C C . GLY A 1 97 ? 6.263 5.080 14.793 1.00 94.44 97 GLY A C 1
ATOM 766 O O . GLY A 1 97 ? 5.217 4.631 15.243 1.00 94.44 97 GLY A O 1
ATOM 767 N N . GLU A 1 98 ? 6.962 6.004 15.457 1.00 91.75 98 GLU A N 1
ATOM 768 C CA . GLU A 1 98 ? 6.606 6.453 16.816 1.00 91.75 98 GLU A CA 1
ATOM 769 C C . GLU A 1 98 ? 5.156 6.960 16.941 1.00 91.75 98 GLU A C 1
ATOM 771 O O . GLU A 1 98 ? 4.475 6.650 17.914 1.00 91.75 98 GLU A O 1
ATOM 776 N N . ALA A 1 99 ? 4.665 7.721 15.956 1.00 94.44 99 ALA A N 1
ATOM 777 C CA . ALA A 1 99 ? 3.301 8.267 15.975 1.00 94.44 99 ALA A CA 1
ATOM 778 C C . ALA A 1 99 ? 2.717 8.551 14.579 1.00 94.44 99 ALA A C 1
ATOM 780 O O . ALA A 1 99 ? 1.735 9.280 14.447 1.00 94.44 99 ALA A O 1
ATOM 781 N N . LYS A 1 100 ? 3.360 8.053 13.520 1.00 97.19 100 LYS A N 1
ATOM 782 C CA . LYS A 1 100 ? 2.960 8.311 12.134 1.00 97.19 100 LYS A CA 1
ATOM 783 C C . LYS A 1 100 ? 3.466 7.218 11.207 1.00 97.19 100 LYS A C 1
ATOM 785 O O . LYS A 1 100 ? 4.465 6.562 11.506 1.00 97.19 100 LYS A O 1
ATOM 790 N N . TRP A 1 101 ? 2.840 7.117 10.044 1.00 97.75 101 TRP A N 1
ATOM 791 C CA . TRP A 1 101 ? 3.388 6.375 8.918 1.00 97.75 101 TRP A CA 1
ATOM 792 C C . TRP A 1 101 ? 4.707 6.998 8.459 1.00 97.75 101 TRP A C 1
ATOM 794 O O . TRP A 1 101 ? 4.812 8.214 8.270 1.00 97.75 101 TRP A O 1
ATOM 804 N N . VAL A 1 102 ? 5.724 6.159 8.301 1.00 97.12 102 VAL A N 1
ATOM 805 C CA . VAL A 1 102 ? 7.027 6.529 7.749 1.00 97.12 102 VAL A CA 1
ATOM 806 C C . VAL A 1 102 ? 7.336 5.637 6.561 1.00 97.12 102 VAL A C 1
ATOM 808 O O . VAL A 1 102 ? 6.942 4.472 6.535 1.00 97.12 102 VAL A O 1
ATOM 811 N N . GLU A 1 103 ? 8.034 6.187 5.571 1.00 95.94 103 GLU A N 1
ATOM 812 C CA . GLU A 1 103 ? 8.427 5.433 4.384 1.00 95.94 103 GLU A CA 1
ATOM 813 C C . GLU A 1 103 ? 9.250 4.207 4.785 1.00 95.94 103 GLU A C 1
ATOM 815 O O . GLU A 1 103 ? 10.199 4.294 5.574 1.00 95.94 103 GLU A O 1
ATOM 820 N N . ARG A 1 104 ? 8.863 3.041 4.263 1.00 95.19 104 ARG A N 1
ATOM 821 C CA . ARG A 1 104 ? 9.543 1.795 4.586 1.00 95.19 104 ARG A CA 1
ATOM 822 C C . ARG A 1 104 ? 10.918 1.785 3.932 1.00 95.19 104 ARG A C 1
ATOM 824 O O . ARG A 1 104 ? 11.056 1.855 2.709 1.00 95.19 104 ARG A O 1
ATOM 831 N N . ILE A 1 105 ? 11.949 1.615 4.754 1.00 93.75 105 ILE A N 1
ATOM 832 C CA . ILE A 1 105 ? 13.308 1.397 4.263 1.00 93.75 105 ILE A CA 1
ATOM 833 C C . ILE A 1 105 ? 13.368 -0.006 3.657 1.00 93.75 105 ILE A C 1
ATOM 835 O O . ILE A 1 105 ? 13.279 -1.013 4.362 1.00 93.75 105 ILE A O 1
ATOM 839 N N . LYS A 1 106 ? 13.513 -0.068 2.333 1.00 93.69 106 LYS A N 1
ATOM 840 C CA . LYS A 1 106 ? 13.673 -1.327 1.601 1.00 93.69 106 LYS A CA 1
ATOM 841 C C . LYS A 1 106 ? 15.037 -1.936 1.897 1.00 93.69 106 LYS A C 1
ATOM 843 O O . LYS A 1 106 ? 16.044 -1.232 1.991 1.00 93.69 106 LYS A O 1
ATOM 848 N N . SER A 1 107 ? 15.080 -3.259 2.016 1.00 94.25 107 SER A N 1
ATOM 849 C CA . SER A 1 107 ? 16.357 -3.957 2.187 1.00 94.25 107 SER A CA 1
ATOM 850 C C . SER A 1 107 ? 17.215 -3.843 0.915 1.00 94.25 107 SER A C 1
ATOM 852 O O . SER A 1 107 ? 16.662 -3.739 -0.185 1.00 94.25 107 SER A O 1
ATOM 854 N N . PRO A 1 108 ? 18.556 -3.941 1.008 1.00 93.44 108 PRO A N 1
ATOM 855 C CA . PRO A 1 108 ? 19.413 -3.975 -0.179 1.00 93.44 108 PRO A CA 1
ATOM 856 C C . PRO A 1 108 ? 19.019 -5.076 -1.173 1.00 93.44 108 PRO A C 1
ATOM 858 O O . PRO A 1 108 ? 19.088 -4.879 -2.383 1.00 93.44 108 PRO A O 1
ATOM 861 N N . GLN A 1 109 ? 18.559 -6.223 -0.663 1.00 94.25 109 GLN A N 1
ATOM 862 C CA . GLN A 1 109 ? 18.123 -7.345 -1.487 1.00 94.25 109 GLN A CA 1
ATOM 863 C C . GLN A 1 109 ? 16.825 -7.045 -2.244 1.00 94.25 109 GLN A C 1
ATOM 865 O O . GLN A 1 109 ? 16.696 -7.409 -3.411 1.00 94.25 109 GLN A O 1
ATOM 870 N N . GLU A 1 110 ? 15.873 -6.384 -1.590 1.00 95.38 110 GLU A N 1
ATOM 871 C CA . GLU A 1 110 ? 14.613 -5.963 -2.201 1.00 95.38 110 GLU A CA 1
ATOM 872 C C . GLU A 1 110 ? 14.848 -4.886 -3.264 1.00 95.38 110 GLU A C 1
ATOM 874 O O . GLU A 1 110 ? 14.337 -4.994 -4.376 1.00 95.38 110 GLU A O 1
ATOM 879 N N . LEU A 1 111 ? 15.690 -3.891 -2.968 1.00 95.25 111 LEU A N 1
ATOM 880 C CA . LEU A 1 111 ? 16.099 -2.888 -3.952 1.00 95.25 111 LEU A CA 1
ATOM 881 C C . LEU A 1 111 ? 16.752 -3.546 -5.169 1.00 95.25 111 LEU A C 1
ATOM 883 O O . LEU A 1 111 ? 16.374 -3.249 -6.297 1.00 95.25 111 LEU A O 1
ATOM 887 N N . ALA A 1 112 ? 17.667 -4.497 -4.961 1.00 96.81 112 ALA A N 1
ATOM 888 C CA . ALA A 1 112 ? 18.286 -5.230 -6.060 1.00 96.81 112 ALA A CA 1
ATOM 889 C C . ALA A 1 112 ? 17.273 -6.022 -6.899 1.00 96.81 112 ALA A C 1
ATOM 891 O O . ALA A 1 112 ? 17.419 -6.095 -8.117 1.00 96.81 112 ALA A O 1
ATOM 892 N N . GLN A 1 113 ? 16.235 -6.588 -6.278 1.00 97.31 113 GLN A N 1
ATOM 893 C CA . GLN A 1 113 ? 15.149 -7.241 -7.010 1.00 97.31 113 GLN A CA 1
ATOM 894 C C . GLN A 1 113 ? 14.365 -6.239 -7.854 1.00 97.31 113 GLN A C 1
ATOM 896 O O . GLN A 1 113 ? 14.152 -6.500 -9.036 1.00 97.31 113 GLN A O 1
ATOM 901 N N . ILE A 1 114 ? 13.971 -5.098 -7.287 1.00 96.25 114 ILE A N 1
ATOM 902 C CA . ILE A 1 114 ? 13.242 -4.044 -8.007 1.00 96.25 114 ILE A CA 1
ATOM 903 C C . ILE A 1 114 ? 14.064 -3.540 -9.202 1.00 96.25 114 ILE A C 1
ATOM 905 O O . ILE A 1 114 ? 13.558 -3.497 -10.323 1.00 96.25 114 ILE A O 1
ATOM 909 N N . GLU A 1 115 ? 15.343 -3.223 -8.987 1.00 97.62 115 GLU A N 1
ATOM 910 C CA . GLU A 1 115 ? 16.246 -2.760 -10.046 1.00 97.62 115 GLU A CA 1
ATOM 911 C C . GLU A 1 115 ? 16.458 -3.822 -11.129 1.00 97.62 115 GLU A C 1
ATOM 913 O O . GLU A 1 115 ? 16.447 -3.504 -12.317 1.00 97.62 115 GLU A O 1
ATOM 918 N N . HIS A 1 116 ? 16.607 -5.095 -10.754 1.00 97.81 116 HIS A N 1
ATOM 919 C CA . HIS A 1 116 ? 16.784 -6.167 -11.730 1.00 97.81 116 HIS A CA 1
ATOM 920 C C . HIS A 1 116 ? 15.529 -6.383 -12.588 1.00 97.81 116 HIS A C 1
ATOM 922 O O . HIS A 1 116 ? 15.638 -6.529 -13.805 1.00 97.81 116 HIS A O 1
ATOM 928 N N . HIS A 1 117 ? 14.332 -6.329 -11.994 1.00 97.81 117 HIS A N 1
ATOM 929 C CA . HIS A 1 117 ? 13.080 -6.385 -12.758 1.00 97.81 117 HIS A CA 1
ATOM 930 C C . HIS A 1 117 ? 12.952 -5.203 -13.725 1.00 97.81 117 HIS A C 1
ATOM 932 O O . HIS A 1 117 ? 12.573 -5.394 -14.882 1.00 97.81 117 HIS A O 1
ATOM 938 N N . TRP A 1 118 ? 13.319 -3.996 -13.284 1.00 98.19 118 TRP A N 1
ATOM 939 C CA . TRP A 1 118 ? 13.372 -2.827 -14.159 1.00 98.19 118 TRP A CA 1
ATOM 940 C C . TRP A 1 118 ? 14.350 -3.032 -15.330 1.00 98.19 118 TRP A C 1
ATOM 942 O O . TRP A 1 118 ? 13.969 -2.807 -16.478 1.00 98.19 118 TRP A O 1
ATOM 952 N N . VAL A 1 119 ? 15.562 -3.547 -15.076 1.00 98.38 119 VAL A N 1
ATOM 953 C CA . VAL A 1 119 ? 16.544 -3.875 -16.128 1.00 98.38 119 VAL A CA 1
ATOM 954 C C . VAL A 1 119 ? 15.979 -4.859 -17.148 1.00 98.38 119 VAL A C 1
ATOM 956 O O . VAL A 1 119 ? 16.163 -4.661 -18.348 1.00 98.38 119 VAL A O 1
ATOM 959 N N . LEU A 1 120 ? 15.289 -5.912 -16.703 1.00 98.00 120 LEU A N 1
ATOM 960 C CA . LEU A 1 120 ? 14.683 -6.892 -17.608 1.00 98.00 120 LEU A CA 1
ATOM 961 C C . LEU A 1 120 ? 13.596 -6.260 -18.488 1.00 98.00 120 LEU A C 1
ATOM 963 O O . LEU A 1 120 ? 13.555 -6.533 -19.689 1.00 98.00 120 LEU A O 1
ATOM 967 N N . SER A 1 121 ? 12.767 -5.379 -17.920 1.00 98.19 121 SER A N 1
ATOM 968 C CA . SER A 1 121 ? 11.772 -4.616 -18.682 1.00 98.19 121 SER A CA 1
ATOM 969 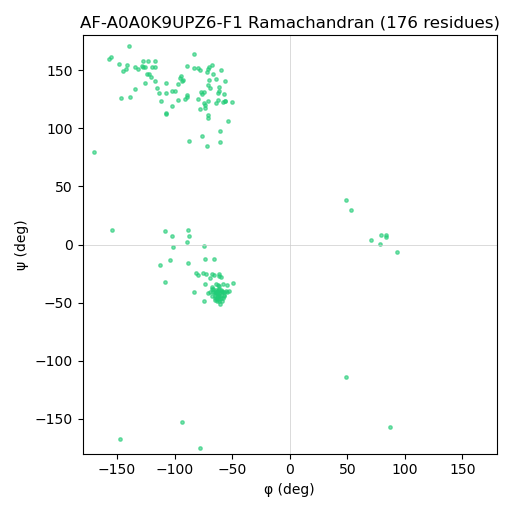C C . SER A 1 121 ? 12.431 -3.706 -19.721 1.00 98.19 121 SER A C 1
ATOM 971 O O . SER A 1 121 ? 12.000 -3.667 -20.873 1.00 98.19 121 SER A O 1
ATOM 973 N N . GLU A 1 122 ? 13.502 -3.001 -19.354 1.00 98.19 122 GLU A N 1
ATOM 974 C CA . GLU A 1 122 ? 14.218 -2.146 -20.301 1.00 98.19 122 GLU A CA 1
ATOM 975 C C . GLU A 1 122 ? 14.924 -2.958 -21.388 1.00 98.19 122 GLU A C 1
ATOM 977 O O . GLU A 1 122 ? 14.879 -2.581 -22.555 1.00 98.19 122 GLU A O 1
ATOM 982 N N . LEU A 1 123 ? 15.509 -4.114 -21.066 1.00 98.25 123 LEU A N 1
ATOM 983 C CA . LEU A 1 123 ? 16.097 -5.003 -22.071 1.00 98.25 123 LEU A CA 1
ATOM 984 C C . LEU A 1 123 ? 15.055 -5.525 -23.070 1.00 98.25 123 LEU A C 1
ATOM 986 O O . LEU A 1 123 ? 15.382 -5.667 -24.249 1.00 98.25 123 LEU A O 1
ATOM 990 N N . ALA A 1 124 ? 13.816 -5.771 -22.636 1.00 98.19 124 ALA A N 1
ATOM 991 C CA . ALA A 1 124 ? 12.717 -6.105 -23.541 1.00 98.19 124 ALA A CA 1
ATOM 992 C C . ALA A 1 124 ? 12.378 -4.931 -24.479 1.00 98.19 124 ALA A C 1
ATOM 994 O O . ALA A 1 124 ? 12.232 -5.131 -25.685 1.00 98.19 124 ALA A O 1
ATOM 995 N N . ASN A 1 125 ? 12.356 -3.697 -23.964 1.00 96.75 125 ASN A N 1
ATOM 996 C CA . ASN A 1 125 ? 12.185 -2.494 -24.787 1.00 96.75 125 ASN A CA 1
ATOM 997 C C . ASN A 1 125 ? 13.325 -2.333 -25.807 1.00 96.75 125 ASN A C 1
ATOM 999 O O . ASN A 1 125 ? 13.076 -2.072 -26.983 1.00 96.75 125 ASN A O 1
ATOM 1003 N N . VAL A 1 126 ? 14.576 -2.560 -25.391 1.00 97.81 126 VAL A N 1
ATOM 1004 C CA . VAL A 1 126 ? 15.741 -2.521 -26.287 1.00 97.81 126 VAL A CA 1
ATOM 1005 C C . VAL A 1 126 ? 15.611 -3.534 -27.424 1.00 97.81 126 VAL A C 1
ATOM 1007 O O . VAL A 1 126 ? 15.980 -3.222 -28.552 1.00 97.81 126 VAL A O 1
ATOM 1010 N N . GLN A 1 127 ? 15.099 -4.741 -27.166 1.00 97.50 127 GLN A N 1
ATOM 1011 C CA . GLN A 1 127 ? 14.914 -5.738 -28.226 1.00 97.50 127 GLN A CA 1
ATOM 1012 C C . GLN A 1 127 ? 13.995 -5.224 -29.340 1.00 97.50 127 GLN A C 1
ATOM 1014 O O . GLN A 1 127 ? 14.312 -5.418 -30.510 1.00 97.50 127 GLN A O 1
ATOM 1019 N N . ILE A 1 128 ? 12.911 -4.528 -28.989 1.00 96.81 128 ILE A N 1
ATOM 1020 C CA . ILE A 1 128 ? 11.982 -3.935 -29.961 1.00 96.81 128 ILE A CA 1
ATOM 1021 C C . ILE A 1 128 ? 12.695 -2.875 -30.812 1.00 96.81 128 ILE A C 1
ATOM 1023 O O . ILE A 1 128 ? 12.604 -2.900 -32.037 1.00 96.81 128 ILE A O 1
ATOM 1027 N N . GLU A 1 129 ? 13.458 -1.984 -30.182 1.00 97.19 129 GLU A N 1
ATOM 1028 C CA . GLU A 1 129 ? 14.205 -0.930 -30.885 1.00 97.19 129 GLU A CA 1
ATOM 1029 C C . GLU A 1 129 ? 15.279 -1.506 -31.820 1.00 97.19 129 GLU A C 1
ATOM 1031 O O . GLU A 1 129 ? 15.442 -1.065 -32.959 1.00 97.19 129 GLU A O 1
ATOM 1036 N N . LEU A 1 130 ? 15.973 -2.564 -31.391 1.00 96.69 130 LEU A N 1
ATOM 1037 C CA . LEU A 1 130 ? 16.920 -3.278 -32.247 1.00 96.69 130 LEU A CA 1
ATOM 1038 C C . LEU A 1 130 ? 16.230 -3.952 -33.442 1.00 96.69 130 LEU A C 1
ATOM 1040 O O . LEU A 1 130 ? 16.815 -3.990 -34.524 1.00 96.69 130 LEU A O 1
ATOM 1044 N N . MET A 1 131 ? 14.998 -4.446 -33.278 1.00 97.38 131 MET A N 1
ATOM 1045 C CA . MET A 1 131 ? 14.215 -5.009 -34.383 1.00 97.38 131 MET A CA 1
ATOM 1046 C C . MET A 1 131 ? 13.830 -3.953 -35.422 1.00 97.38 131 MET A C 1
ATOM 1048 O O . MET A 1 131 ? 13.906 -4.249 -36.612 1.00 97.38 131 MET A O 1
ATOM 1052 N N . T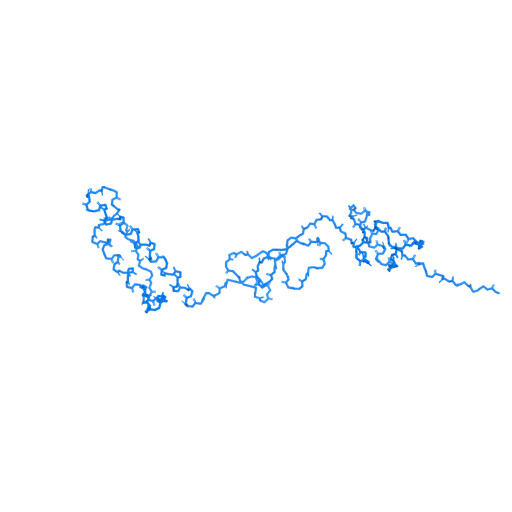YR A 1 132 ? 13.484 -2.727 -35.014 1.00 97.38 132 TYR A N 1
ATOM 1053 C CA . TYR A 1 132 ? 13.210 -1.640 -35.965 1.00 97.38 132 TYR A CA 1
ATOM 1054 C C . TYR A 1 132 ? 14.414 -1.342 -36.857 1.00 97.38 132 TYR A C 1
ATOM 1056 O O . TYR A 1 132 ? 14.259 -1.172 -38.065 1.00 97.38 132 TYR A O 1
ATOM 1064 N N . HIS A 1 133 ? 15.625 -1.378 -36.300 1.00 96.31 133 HIS A N 1
ATOM 1065 C CA . HIS A 1 133 ? 16.846 -1.231 -37.089 1.00 96.31 133 HIS A CA 1
ATOM 1066 C C . HIS A 1 133 ? 17.116 -2.394 -38.051 1.00 96.31 133 HIS A C 1
ATOM 1068 O O . HIS A 1 133 ? 17.797 -2.191 -39.049 1.00 96.31 133 HIS A O 1
ATOM 1074 N N . TRP A 1 134 ? 16.616 -3.605 -37.791 1.00 96.06 134 TRP A N 1
ATOM 1075 C CA . TRP A 1 134 ? 16.775 -4.726 -38.728 1.00 96.06 134 TRP A CA 1
ATOM 1076 C C . TRP A 1 134 ? 15.903 -4.600 -39.973 1.00 96.06 134 TRP A C 1
ATOM 1078 O O . TRP A 1 134 ? 16.233 -5.181 -41.004 1.00 96.06 134 TRP A O 1
ATOM 1088 N N . THR A 1 135 ? 14.793 -3.872 -39.872 1.00 96.44 135 THR A N 1
ATOM 1089 C CA . THR A 1 135 ? 13.843 -3.661 -40.969 1.00 96.44 135 THR A CA 1
ATOM 1090 C C . THR A 1 135 ? 13.892 -2.241 -41.529 1.00 96.44 135 THR A C 1
ATOM 1092 O O . THR A 1 135 ? 12.983 -1.868 -42.266 1.00 96.44 135 THR A O 1
ATOM 1095 N N . ASP A 1 136 ? 14.902 -1.448 -41.153 1.00 94.62 136 ASP A N 1
ATOM 1096 C CA . ASP A 1 136 ? 15.032 -0.024 -41.494 1.00 94.62 136 ASP A CA 1
ATOM 1097 C C . ASP A 1 136 ? 13.743 0.785 -41.215 1.00 94.62 136 ASP A C 1
ATOM 1099 O O . ASP A 1 136 ? 13.336 1.659 -41.983 1.00 94.62 136 ASP A O 1
ATOM 1103 N N . ASP A 1 137 ? 13.060 0.469 -40.109 1.00 95.88 137 ASP A N 1
ATOM 1104 C CA . ASP A 1 137 ? 11.778 1.071 -39.740 1.00 95.88 137 ASP A CA 1
ATOM 1105 C C . ASP A 1 137 ? 11.975 2.482 -39.162 1.00 95.88 137 ASP A C 1
ATOM 1107 O O . ASP A 1 137 ? 12.769 2.700 -38.246 1.00 95.88 137 ASP A O 1
ATOM 1111 N N . GLN A 1 138 ? 11.204 3.448 -39.668 1.00 94.50 138 GLN A N 1
ATOM 1112 C CA . GLN A 1 138 ? 11.262 4.855 -39.252 1.00 94.50 138 GLN A CA 1
ATOM 1113 C C . GLN A 1 138 ? 10.818 5.095 -37.803 1.00 94.50 138 GLN A C 1
ATOM 1115 O O . GLN A 1 138 ? 11.022 6.187 -37.279 1.00 94.50 138 GLN A O 1
ATOM 1120 N N . ARG A 1 139 ? 10.197 4.102 -37.156 1.00 94.75 139 ARG A N 1
ATOM 1121 C CA . ARG A 1 139 ? 9.817 4.160 -35.739 1.00 94.75 139 ARG A CA 1
ATOM 1122 C C . ARG A 1 139 ? 11.002 4.035 -34.785 1.00 94.75 139 ARG A C 1
ATOM 1124 O O . ARG A 1 139 ? 10.808 4.299 -33.603 1.00 94.75 139 ARG A O 1
ATOM 1131 N N . ALA A 1 140 ? 12.184 3.636 -35.263 1.00 94.25 140 ALA A N 1
ATOM 1132 C CA . ALA A 1 140 ? 13.385 3.609 -34.437 1.00 94.25 140 ALA A CA 1
ATOM 1133 C C . ALA A 1 140 ? 13.640 5.001 -33.842 1.00 94.25 140 ALA A C 1
ATOM 1135 O O . ALA A 1 140 ? 13.751 5.988 -34.571 1.00 94.25 140 ALA A O 1
ATOM 1136 N N . THR A 1 141 ? 13.718 5.081 -32.515 1.00 94.06 141 THR A N 1
ATOM 1137 C CA . THR A 1 141 ? 13.749 6.381 -31.826 1.00 94.06 141 THR A CA 1
ATOM 1138 C C . THR A 1 141 ? 15.161 6.947 -31.667 1.00 94.06 141 THR A C 1
ATOM 1140 O O . THR A 1 141 ? 15.310 8.145 -31.477 1.00 94.06 141 THR A O 1
ATOM 1143 N N . SER A 1 142 ? 16.204 6.124 -31.837 1.00 96.56 142 SER A N 1
ATOM 1144 C CA . SER A 1 142 ? 17.610 6.542 -31.741 1.00 96.56 142 SER A CA 1
ATOM 1145 C C . SER A 1 142 ? 18.506 5.738 -32.693 1.00 96.56 142 SER A C 1
ATOM 1147 O O . SER A 1 142 ? 18.022 5.065 -33.600 1.00 96.56 142 SER A O 1
ATOM 1149 N N . THR A 1 143 ? 19.830 5.815 -32.534 1.00 96.62 143 THR A N 1
ATOM 1150 C CA . THR A 1 143 ? 20.774 5.062 -33.383 1.00 96.62 143 THR A CA 1
ATOM 1151 C C . THR A 1 143 ? 20.970 3.618 -32.911 1.00 96.62 143 THR A C 1
ATOM 1153 O O . THR A 1 143 ? 20.948 3.327 -31.713 1.00 96.62 143 THR A O 1
ATOM 1156 N N . LEU A 1 144 ? 21.286 2.717 -33.850 1.00 97.00 144 LEU A N 1
ATOM 1157 C CA . LEU A 1 144 ? 21.583 1.310 -33.553 1.00 97.00 144 LEU A CA 1
ATOM 1158 C C . LEU A 1 144 ? 22.709 1.153 -32.517 1.00 97.00 144 LEU A C 1
ATOM 1160 O O . LEU A 1 144 ? 22.642 0.288 -31.642 1.00 97.00 144 LEU A O 1
ATOM 1164 N N . ASP A 1 145 ? 23.751 1.977 -32.606 1.00 97.94 145 ASP A N 1
ATOM 1165 C CA . ASP A 1 145 ? 24.884 1.901 -31.685 1.00 97.94 145 ASP A CA 1
ATOM 1166 C C . ASP A 1 145 ? 24.542 2.436 -30.291 1.00 97.94 145 ASP A C 1
ATOM 1168 O O . ASP A 1 145 ? 24.997 1.857 -29.301 1.00 97.94 145 ASP A O 1
ATOM 1172 N N . ALA A 1 146 ? 23.684 3.458 -30.189 1.00 98.00 146 ALA A N 1
ATOM 1173 C CA . ALA A 1 146 ? 23.181 3.941 -28.904 1.00 98.00 146 ALA A CA 1
ATOM 1174 C C . ALA A 1 146 ? 22.363 2.858 -28.184 1.00 98.00 146 ALA A C 1
ATOM 1176 O O . ALA A 1 146 ? 22.613 2.573 -27.011 1.00 98.00 146 ALA A O 1
ATOM 1177 N N . TRP A 1 147 ? 21.471 2.166 -28.901 1.00 98.00 147 TRP A N 1
ATOM 1178 C CA . TRP A 1 147 ? 20.704 1.049 -28.342 1.00 98.00 147 TRP A CA 1
ATOM 1179 C C . TRP A 1 147 ? 21.584 -0.127 -27.918 1.00 98.00 147 TRP A C 1
ATOM 1181 O O . TRP A 1 147 ? 21.389 -0.692 -26.841 1.00 98.00 147 TRP A O 1
ATOM 1191 N N . LYS A 1 148 ? 22.603 -0.478 -28.712 1.00 98.00 148 LYS A N 1
ATOM 1192 C CA . LYS A 1 148 ? 23.577 -1.519 -28.339 1.00 98.00 148 LYS A CA 1
ATOM 1193 C C . LYS A 1 148 ? 24.378 -1.146 -27.095 1.00 98.00 148 LYS A C 1
ATOM 1195 O O . LYS A 1 148 ? 24.638 -2.020 -26.267 1.00 98.00 148 LYS A O 1
ATOM 1200 N N . LEU A 1 149 ? 24.802 0.112 -26.975 1.00 98.00 149 LEU A N 1
ATOM 1201 C CA . LEU A 1 149 ? 25.517 0.597 -25.798 1.00 98.00 149 LEU A CA 1
ATOM 1202 C C . LEU A 1 149 ? 24.624 0.520 -24.557 1.00 98.00 149 LEU A C 1
ATOM 1204 O O . LEU A 1 149 ? 25.034 -0.070 -23.558 1.00 98.00 149 LEU A O 1
ATOM 1208 N N . TYR A 1 150 ? 23.394 1.022 -24.656 1.00 98.31 150 TYR A N 1
ATOM 1209 C CA . TYR A 1 150 ? 22.419 0.977 -23.571 1.00 98.31 150 TYR A CA 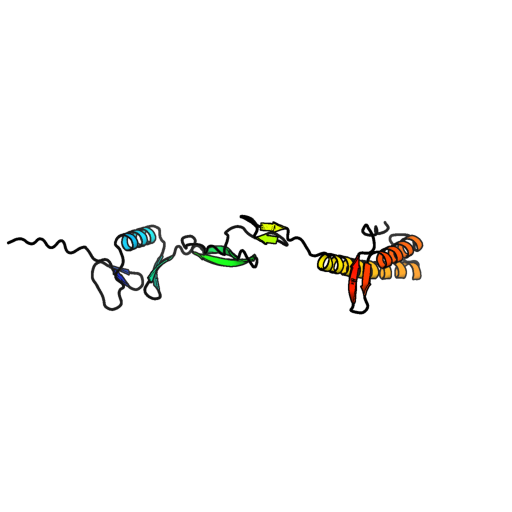1
ATOM 1210 C C . TYR A 1 150 ? 22.145 -0.462 -23.106 1.00 98.31 150 TYR A C 1
ATOM 1212 O O . TYR A 1 150 ? 22.200 -0.762 -21.915 1.00 98.31 150 TYR A O 1
ATOM 1220 N N . ALA A 1 151 ? 21.992 -1.400 -24.048 1.00 98.12 151 ALA A N 1
ATOM 1221 C CA . ALA A 1 151 ? 21.825 -2.824 -23.753 1.00 98.12 151 ALA A CA 1
ATOM 1222 C C . ALA A 1 151 ? 22.985 -3.433 -22.948 1.00 98.12 151 ALA A C 1
ATOM 1224 O O . ALA A 1 151 ? 22.782 -4.382 -22.191 1.00 98.12 151 ALA A O 1
ATOM 1225 N N . ARG A 1 152 ? 24.221 -2.970 -23.171 1.00 97.75 152 ARG A N 1
ATOM 1226 C CA . ARG A 1 152 ? 25.400 -3.435 -22.424 1.00 97.75 152 ARG A CA 1
ATOM 1227 C C . ARG A 1 152 ? 25.394 -2.844 -21.022 1.00 97.75 152 ARG A C 1
ATOM 1229 O O . ARG A 1 152 ? 25.457 -3.598 -20.063 1.00 97.75 152 ARG A O 1
ATOM 1236 N N . GLN A 1 153 ? 25.180 -1.533 -20.915 1.00 98.00 153 GLN A N 1
ATOM 1237 C CA . GLN A 1 153 ? 25.099 -0.840 -19.629 1.00 98.00 153 GLN A CA 1
ATOM 1238 C C . GLN A 1 153 ? 24.015 -1.434 -18.718 1.00 98.00 153 GLN A C 1
ATOM 1240 O O . GLN A 1 153 ? 24.258 -1.624 -17.533 1.00 98.00 153 GLN A O 1
ATOM 1245 N N . LEU A 1 154 ? 22.847 -1.793 -19.263 1.00 98.19 154 LEU A N 1
ATOM 1246 C CA . LEU A 1 154 ? 21.784 -2.481 -18.519 1.00 98.19 154 LEU A CA 1
ATOM 1247 C C . LEU A 1 154 ? 22.228 -3.847 -17.971 1.00 98.19 154 LEU A C 1
ATOM 1249 O O . LEU A 1 154 ? 21.971 -4.154 -16.808 1.00 98.19 154 LEU A O 1
ATOM 1253 N N . ARG A 1 155 ? 22.919 -4.656 -18.786 1.00 96.38 155 ARG A N 1
ATOM 1254 C CA . ARG A 1 155 ? 23.444 -5.971 -18.370 1.00 96.38 155 ARG A CA 1
ATOM 1255 C C . ARG A 1 155 ? 24.588 -5.866 -17.366 1.00 96.38 155 ARG A C 1
ATOM 1257 O O . ARG A 1 155 ? 24.761 -6.771 -16.560 1.00 96.38 155 ARG A O 1
ATOM 1264 N N . ASP A 1 156 ? 25.347 -4.778 -17.414 1.00 96.50 156 ASP A N 1
ATOM 1265 C CA . ASP A 1 156 ? 26.423 -4.514 -16.462 1.00 96.50 156 ASP A CA 1
ATOM 1266 C C . ASP A 1 156 ? 25.886 -3.921 -15.146 1.00 96.50 156 ASP A C 1
ATOM 1268 O O . ASP A 1 156 ? 26.520 -4.072 -14.102 1.00 96.50 156 ASP A O 1
ATOM 1272 N N . TYR A 1 157 ? 24.711 -3.275 -15.171 1.00 98.25 157 TYR A N 1
ATOM 1273 C CA . TYR A 1 157 ? 24.116 -2.600 -14.014 1.00 98.25 157 TYR A CA 1
ATOM 1274 C C . TYR A 1 157 ? 23.604 -3.569 -12.942 1.00 98.25 157 TYR A C 1
ATOM 1276 O O . TYR A 1 157 ? 23.835 -3.335 -11.754 1.00 98.25 157 TYR A O 1
ATOM 1284 N N . THR A 1 158 ? 22.951 -4.667 -13.335 1.00 97.62 158 THR A N 1
ATOM 1285 C CA . THR A 1 158 ? 22.494 -5.714 -12.402 1.00 97.62 158 THR A CA 1
ATOM 1286 C C . THR A 1 158 ? 22.951 -7.093 -12.851 1.00 97.62 158 THR A C 1
ATOM 1288 O O . THR A 1 158 ? 23.165 -7.344 -14.033 1.00 97.62 158 THR A O 1
ATOM 1291 N N . THR A 1 159 ? 23.090 -8.015 -11.905 1.00 95.88 159 THR A N 1
ATOM 1292 C CA . THR A 1 159 ? 23.434 -9.414 -12.178 1.00 95.88 159 THR A CA 1
ATOM 1293 C C . THR A 1 159 ? 22.619 -10.341 -11.288 1.00 95.88 159 THR A C 1
ATOM 1295 O O . THR A 1 159 ? 22.015 -9.882 -10.323 1.00 95.88 159 THR A O 1
ATOM 1298 N N . THR A 1 160 ? 22.678 -11.643 -11.549 1.00 96.38 160 THR A N 1
ATOM 1299 C CA . THR A 1 160 ? 22.175 -12.686 -10.651 1.00 96.38 160 THR A CA 1
ATOM 1300 C C . THR A 1 160 ? 23.299 -13.648 -10.284 1.00 96.38 160 THR A C 1
ATOM 1302 O O . THR A 1 160 ? 24.187 -13.914 -11.096 1.00 96.38 160 THR A O 1
ATOM 1305 N N . ASN A 1 161 ? 23.267 -14.191 -9.068 1.00 94.25 161 ASN A N 1
ATOM 1306 C CA . ASN A 1 161 ? 24.120 -15.326 -8.706 1.00 94.25 161 ASN A CA 1
ATOM 1307 C C . ASN A 1 161 ? 23.561 -16.653 -9.268 1.00 94.25 161 ASN A C 1
ATOM 1309 O O . ASN A 1 161 ? 22.562 -16.668 -9.989 1.00 94.25 161 ASN A O 1
ATOM 1313 N N . GLU A 1 162 ? 24.197 -17.775 -8.925 1.00 94.00 162 GLU A N 1
ATOM 1314 C CA . GLU A 1 162 ? 23.804 -19.120 -9.382 1.00 94.00 162 GLU A CA 1
ATOM 1315 C C . GLU A 1 162 ? 22.390 -19.532 -8.944 1.00 94.00 162 GLU A C 1
ATOM 1317 O O . GLU A 1 162 ? 21.748 -20.344 -9.603 1.00 94.00 162 GLU A O 1
ATOM 1322 N N . GLN A 1 163 ? 21.886 -18.959 -7.850 1.00 93.62 163 GLN A N 1
ATOM 1323 C CA . GLN A 1 163 ? 20.539 -19.199 -7.333 1.00 93.62 163 GLN A CA 1
ATOM 1324 C C . GLN A 1 163 ? 19.499 -18.230 -7.918 1.00 93.62 163 GLN A C 1
ATOM 1326 O O . GLN A 1 163 ? 18.332 -18.283 -7.537 1.00 93.62 163 GLN A O 1
ATOM 1331 N N . GLY A 1 164 ? 19.900 -17.337 -8.829 1.00 92.62 164 GLY A N 1
ATOM 1332 C CA . GLY A 1 164 ? 19.017 -16.323 -9.404 1.00 92.62 164 GLY A CA 1
ATOM 1333 C C . GLY A 1 164 ? 18.793 -15.103 -8.505 1.00 92.62 164 GLY A C 1
ATOM 1334 O O . GLY A 1 164 ? 17.963 -14.258 -8.828 1.00 92.62 164 GLY A O 1
ATOM 1335 N N . THR A 1 165 ? 19.521 -14.970 -7.393 1.00 95.12 165 THR A N 1
ATOM 1336 C CA . THR A 1 165 ? 19.405 -13.815 -6.496 1.00 95.12 165 THR A CA 1
ATOM 1337 C C . THR A 1 165 ? 20.070 -12.593 -7.128 1.00 95.12 165 THR A C 1
ATOM 1339 O O . THR A 1 165 ? 21.272 -12.648 -7.419 1.00 95.12 165 THR A O 1
ATOM 1342 N N . PRO A 1 166 ? 19.335 -11.485 -7.330 1.00 96.88 166 PRO A N 1
ATOM 1343 C CA . PRO A 1 166 ? 19.876 -10.314 -7.996 1.00 96.88 166 PRO A CA 1
ATOM 1344 C C . PRO A 1 166 ? 20.743 -9.449 -7.077 1.00 96.88 166 PRO A C 1
ATOM 1346 O O . PRO A 1 166 ? 20.513 -9.379 -5.866 1.00 96.88 166 PRO A O 1
ATOM 1349 N N . SER A 1 167 ? 21.701 -8.741 -7.678 1.00 96.50 167 SER A N 1
ATOM 1350 C CA . SER A 1 167 ? 22.501 -7.683 -7.053 1.00 96.50 167 SER A CA 1
ATOM 1351 C C . SER A 1 167 ? 22.767 -6.524 -8.021 1.00 96.50 167 SER A C 1
ATOM 1353 O O . SER A 1 167 ? 22.824 -6.707 -9.241 1.00 96.50 167 SER A O 1
ATOM 1355 N N . ILE A 1 168 ? 22.926 -5.319 -7.468 1.00 97.00 168 ILE A N 1
ATOM 1356 C CA . ILE A 1 168 ? 23.284 -4.104 -8.212 1.00 97.00 168 ILE A CA 1
ATOM 1357 C C . ILE A 1 168 ? 24.813 -4.007 -8.259 1.00 97.00 168 ILE A C 1
ATOM 1359 O O . ILE A 1 168 ? 25.472 -4.119 -7.226 1.00 97.00 168 ILE A O 1
ATOM 1363 N N . ARG A 1 169 ? 25.376 -3.816 -9.454 1.00 95.25 169 ARG A N 1
ATOM 1364 C CA . ARG A 1 169 ? 26.821 -3.649 -9.684 1.00 95.25 169 ARG A CA 1
ATOM 1365 C C . ARG A 1 169 ? 27.210 -2.227 -10.071 1.00 95.25 169 ARG A C 1
ATOM 1367 O O . ARG A 1 169 ? 28.321 -1.812 -9.761 1.00 95.25 169 ARG A O 1
ATOM 1374 N N . GLY A 1 170 ? 26.336 -1.507 -10.774 1.00 90.38 170 GLY A N 1
ATOM 1375 C CA . GLY A 1 170 ? 26.615 -0.139 -11.210 1.00 90.38 170 GLY A CA 1
ATOM 1376 C C . GLY A 1 170 ? 26.194 0.912 -10.183 1.00 90.38 170 GLY A C 1
ATOM 1377 O O . GLY A 1 170 ? 25.264 0.707 -9.408 1.00 90.38 170 GLY A O 1
ATOM 1378 N N . GLU A 1 171 ? 26.864 2.062 -10.208 1.00 88.88 171 GLU A N 1
ATOM 1379 C CA . GLU A 1 171 ? 26.614 3.165 -9.268 1.00 88.88 171 GLU A CA 1
ATOM 1380 C C . GLU A 1 171 ? 25.328 3.946 -9.579 1.00 88.88 171 GLU A C 1
ATOM 1382 O O . GLU A 1 171 ? 24.747 4.571 -8.696 1.00 88.88 171 GLU A O 1
ATOM 1387 N N . SER A 1 172 ? 24.871 3.927 -10.834 1.00 94.38 172 SER A N 1
ATOM 1388 C CA . SER A 1 172 ? 23.676 4.648 -11.276 1.00 94.38 172 SER A CA 1
ATOM 1389 C C . SER A 1 172 ? 22.956 3.913 -12.402 1.00 94.38 172 SER A C 1
ATOM 1391 O O . SER A 1 172 ? 23.560 3.126 -13.137 1.00 94.38 172 SER A O 1
ATOM 1393 N N . ARG A 1 173 ? 21.647 4.171 -12.526 1.00 97.31 173 ARG A N 1
ATOM 1394 C CA . ARG A 1 173 ? 20.832 3.608 -13.604 1.00 97.31 173 ARG A CA 1
ATOM 1395 C C . ARG A 1 173 ? 21.350 4.084 -14.969 1.00 97.31 173 ARG A C 1
ATOM 1397 O O . ARG A 1 173 ? 21.526 5.290 -15.154 1.00 97.31 173 ARG A O 1
ATOM 1404 N N . PRO A 1 174 ? 21.530 3.173 -15.942 1.00 97.31 174 PRO A N 1
ATOM 1405 C CA . PRO A 1 174 ? 21.805 3.543 -17.324 1.00 97.31 174 PRO A CA 1
ATOM 1406 C C . PRO A 1 174 ? 20.723 4.471 -17.886 1.00 97.31 174 PRO A C 1
ATOM 1408 O O . PRO A 1 174 ? 19.530 4.266 -17.649 1.00 97.31 174 PRO A O 1
ATOM 1411 N N . VAL A 1 175 ? 21.134 5.464 -18.673 1.00 96.19 175 VAL A N 1
ATOM 1412 C CA . VAL A 1 175 ? 20.223 6.445 -19.275 1.00 96.19 175 VAL A CA 1
ATOM 1413 C C . VAL A 1 175 ? 19.772 5.956 -20.645 1.00 96.19 175 VAL A C 1
ATOM 1415 O O . VAL A 1 175 ? 20.599 5.663 -21.509 1.00 96.19 175 VAL A O 1
ATOM 1418 N N . LYS A 1 176 ? 18.454 5.877 -20.835 1.00 95.69 176 LYS A N 1
ATOM 1419 C CA . LYS A 1 176 ? 17.836 5.493 -22.105 1.00 95.69 176 LYS A CA 1
ATOM 1420 C C . LYS A 1 176 ? 18.223 6.492 -23.208 1.00 95.69 176 LYS A C 1
ATOM 1422 O O . LYS A 1 176 ? 18.178 7.698 -22.953 1.00 95.69 176 LYS A O 1
ATOM 1427 N N . PRO A 1 177 ? 18.598 6.029 -24.413 1.00 94.94 177 PRO A N 1
ATOM 1428 C CA . PRO A 1 177 ? 18.877 6.929 -25.523 1.00 94.94 177 PRO A CA 1
ATOM 1429 C C . PRO A 1 177 ? 17.594 7.642 -25.980 1.00 94.94 177 PRO A C 1
ATOM 1431 O O . PRO A 1 177 ? 16.499 7.080 -25.890 1.00 94.94 177 PRO A O 1
ATOM 1434 N N . ILE A 1 178 ? 17.759 8.890 -26.427 1.00 85.19 178 ILE A N 1
ATOM 1435 C CA . ILE A 1 178 ? 16.700 9.762 -26.960 1.00 85.19 178 ILE A CA 1
ATOM 1436 C C . ILE A 1 178 ? 16.747 9.733 -28.486 1.00 85.19 178 ILE A C 1
ATOM 1438 O O . ILE A 1 178 ? 17.860 9.517 -29.039 1.00 85.19 178 ILE A O 1
#

Radius of gyration: 33.16 Å; Cα contacts (8 Å, |Δi|>4): 246; chains: 1; bounding box: 67×32×104 Å

Secondary structure (DSSP, 8-state):
-------PPPEEEETTEEESS--TTPEEE-HHHHHHHHHHHHTT-EEEEETTEEEEE-S-EEEEEETTT--EEEEETTS---TTEESSPP-SSEEE-SSSEEE----HHHHHHHHHHHHHHHHHHHHHHHHHHHTT-TT--S-HHHHHHHHHHHHHHEEE-TT--EEE-SSSPPPPP-